Protein AF-A0A7Y3K508-F1 (afdb_monomer)

Structure (mmCIF, N/CA/C/O backbone):
data_AF-A0A7Y3K508-F1
#
_entry.id   AF-A0A7Y3K508-F1
#
loop_
_atom_site.group_PDB
_atom_site.id
_atom_site.type_symbol
_atom_site.label_atom_id
_atom_site.label_alt_id
_atom_site.label_comp_id
_atom_site.label_asym_id
_atom_site.label_entity_id
_atom_site.label_seq_id
_atom_site.pdbx_PDB_ins_code
_atom_site.Cartn_x
_atom_site.Cartn_y
_atom_site.Cartn_z
_atom_site.occupancy
_atom_site.B_iso_or_equiv
_atom_site.auth_seq_id
_atom_site.auth_comp_id
_atom_site.auth_asym_id
_atom_site.auth_atom_id
_atom_site.pdbx_PDB_model_num
ATOM 1 N N . MET A 1 1 ? -43.716 45.150 4.095 1.00 39.59 1 MET A N 1
ATOM 2 C CA . MET A 1 1 ? -42.582 44.410 4.690 1.00 39.59 1 MET A CA 1
ATOM 3 C C . MET A 1 1 ? -43.127 43.071 5.159 1.00 39.59 1 MET A C 1
ATOM 5 O O . MET A 1 1 ? -43.833 43.047 6.154 1.00 39.59 1 MET A O 1
ATOM 9 N N . ASN A 1 2 ? -42.916 42.003 4.383 1.00 36.44 2 ASN A N 1
ATOM 10 C CA . ASN A 1 2 ? -43.493 40.679 4.646 1.00 36.44 2 ASN A CA 1
ATOM 11 C C . ASN A 1 2 ? -42.416 39.733 5.183 1.00 36.44 2 ASN A C 1
ATOM 13 O O . ASN A 1 2 ? -41.533 39.302 4.445 1.00 36.44 2 ASN A O 1
ATOM 17 N N . SER A 1 3 ? -42.523 39.412 6.465 1.00 47.41 3 SER A N 1
ATOM 18 C CA . SER A 1 3 ? -41.789 38.369 7.174 1.00 47.41 3 SER A CA 1
ATOM 19 C C . SER A 1 3 ? -42.401 37.002 6.853 1.00 47.41 3 SER A C 1
ATOM 21 O O . SER A 1 3 ? -43.510 36.692 7.281 1.00 47.41 3 SER A O 1
ATOM 23 N N . ARG A 1 4 ? -41.688 36.166 6.088 1.00 38.59 4 ARG A N 1
ATOM 24 C CA . ARG A 1 4 ? -42.012 34.738 5.953 1.00 38.59 4 ARG A CA 1
ATOM 25 C C . ARG A 1 4 ? -41.117 33.931 6.888 1.00 38.59 4 ARG A C 1
ATOM 27 O O . ARG A 1 4 ? -39.899 33.937 6.737 1.00 38.59 4 ARG A O 1
ATOM 34 N N . SER A 1 5 ? -41.762 33.271 7.847 1.00 47.41 5 SER A N 1
ATOM 35 C CA . SER A 1 5 ? -41.177 32.283 8.752 1.00 47.41 5 SER A CA 1
ATOM 36 C C . SER A 1 5 ? -40.664 31.086 7.952 1.00 47.41 5 SER A C 1
ATOM 38 O O . SER A 1 5 ? -41.426 30.465 7.212 1.00 47.41 5 SER A O 1
ATOM 40 N N . ILE A 1 6 ? -39.374 30.779 8.088 1.00 43.53 6 ILE A N 1
ATOM 41 C CA . ILE A 1 6 ? -38.753 29.540 7.604 1.00 43.53 6 ILE A CA 1
ATOM 42 C C . ILE A 1 6 ? -38.797 28.559 8.774 1.00 43.53 6 ILE A C 1
ATOM 44 O O . ILE A 1 6 ? -37.822 28.353 9.489 1.00 43.53 6 ILE A O 1
ATOM 48 N N . SER A 1 7 ? -39.974 28.011 9.015 1.00 47.44 7 SER A N 1
ATOM 49 C CA . SER A 1 7 ? -40.207 26.942 9.977 1.00 47.44 7 SER A CA 1
ATOM 50 C C . SER A 1 7 ? -41.106 25.953 9.260 1.00 47.44 7 SER A C 1
ATOM 52 O O . SER A 1 7 ? -42.293 26.230 9.148 1.00 47.44 7 SER A O 1
ATOM 54 N N . ASP A 1 8 ? -40.485 24.948 8.632 1.00 44.41 8 ASP A N 1
ATOM 55 C CA . ASP A 1 8 ? -41.044 23.638 8.244 1.00 44.41 8 ASP A CA 1
ATOM 56 C C . ASP A 1 8 ? -40.307 23.081 7.015 1.00 44.41 8 ASP A C 1
ATOM 58 O O . ASP A 1 8 ? -40.845 22.957 5.916 1.00 44.41 8 ASP A O 1
ATOM 62 N N . ILE A 1 9 ? -39.034 22.718 7.202 1.00 45.72 9 ILE A N 1
ATOM 63 C CA . ILE A 1 9 ? -38.386 21.718 6.346 1.00 45.72 9 ILE A CA 1
ATOM 64 C C . ILE A 1 9 ? -38.383 20.427 7.159 1.00 45.72 9 ILE A C 1
ATOM 66 O O . ILE A 1 9 ? -37.489 20.173 7.963 1.00 45.72 9 ILE A O 1
ATOM 70 N N . SER A 1 10 ? -39.448 19.648 6.985 1.00 42.09 1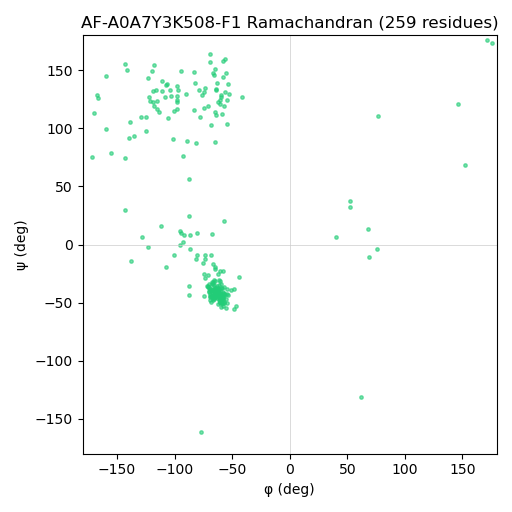0 SER A N 1
ATOM 71 C CA . SER A 1 10 ? -39.566 18.303 7.536 1.00 42.09 10 SER A CA 1
ATOM 72 C C . SER A 1 10 ? -38.500 17.419 6.882 1.00 42.09 10 SER A C 1
ATOM 74 O O . SER A 1 10 ? -38.513 17.214 5.665 1.00 42.09 10 SER A O 1
ATOM 76 N N . MET A 1 11 ? -37.527 16.954 7.667 1.00 35.75 11 MET A N 1
ATOM 77 C CA . MET A 1 11 ? -36.537 15.993 7.191 1.00 35.75 11 MET A CA 1
ATOM 78 C C . MET A 1 11 ? -37.185 14.610 7.045 1.00 35.75 11 MET A C 1
ATOM 80 O O . MET A 1 11 ? -37.900 14.179 7.951 1.00 35.75 11 MET A O 1
ATOM 84 N N . PRO A 1 12 ? -36.940 13.891 5.935 1.00 45.34 12 PRO A N 1
ATOM 85 C CA . PRO A 1 12 ? -37.460 12.544 5.761 1.00 45.34 12 PRO A CA 1
ATOM 86 C C . PRO A 1 12 ? -36.881 11.610 6.828 1.00 45.34 12 PRO A C 1
ATOM 88 O O . PRO A 1 12 ? -35.692 11.677 7.149 1.00 45.34 12 PRO A O 1
ATOM 91 N N . ALA A 1 13 ? -37.744 10.744 7.360 1.00 49.91 13 ALA A N 1
ATOM 92 C CA . ALA A 1 13 ? -37.402 9.751 8.366 1.00 49.91 13 ALA A CA 1
ATOM 93 C C . ALA A 1 13 ? -36.199 8.901 7.930 1.00 49.91 13 ALA A C 1
ATOM 95 O O . ALA A 1 13 ? -36.150 8.366 6.819 1.00 49.91 13 ALA A O 1
ATOM 96 N N . GLU A 1 14 ? -35.229 8.797 8.834 1.00 42.94 14 GLU A N 1
ATOM 97 C CA . GLU A 1 14 ? -34.021 8.000 8.681 1.00 42.94 14 GLU A CA 1
ATOM 98 C C . GLU A 1 14 ? -34.411 6.517 8.504 1.00 42.94 14 GLU A C 1
ATOM 100 O O . GLU A 1 14 ? -35.156 5.978 9.329 1.00 42.94 14 GLU A O 1
ATOM 105 N N . PRO A 1 15 ? -33.982 5.833 7.427 1.00 51.91 15 PRO A N 1
ATOM 106 C CA . PRO A 1 15 ? -34.335 4.435 7.223 1.00 51.91 15 PRO A CA 1
ATOM 107 C C . PRO A 1 15 ? -33.737 3.580 8.345 1.00 51.91 15 PRO A C 1
ATOM 109 O O . PRO A 1 15 ? -32.558 3.718 8.676 1.00 51.91 15 PRO A O 1
ATOM 112 N N . ALA A 1 16 ? -34.562 2.688 8.902 1.00 46.31 16 ALA A N 1
ATOM 113 C CA . ALA A 1 16 ? -34.221 1.794 10.004 1.00 46.31 16 ALA A CA 1
ATOM 114 C C . ALA A 1 16 ? -32.811 1.192 9.855 1.00 46.31 16 ALA A C 1
ATOM 116 O O . ALA A 1 16 ? -32.462 0.608 8.823 1.00 46.31 16 ALA A O 1
ATOM 117 N N . ALA A 1 17 ? -32.001 1.348 10.903 1.00 48.47 17 ALA A N 1
ATOM 118 C CA . ALA A 1 17 ? -30.617 0.907 10.964 1.00 48.47 17 ALA A CA 1
ATOM 119 C C . ALA A 1 17 ? -30.518 -0.626 10.885 1.00 48.47 17 ALA A C 1
ATOM 121 O O . ALA A 1 17 ? -30.481 -1.322 11.897 1.00 48.47 17 ALA A O 1
ATOM 122 N N . VAL A 1 18 ? -30.439 -1.174 9.671 1.00 54.50 18 VAL A N 1
ATOM 123 C CA . VAL A 1 18 ? -29.941 -2.538 9.458 1.00 54.50 18 VAL A CA 1
ATOM 124 C C . VAL A 1 18 ? -28.537 -2.589 10.058 1.00 54.50 18 VAL A C 1
ATOM 126 O O . VAL A 1 18 ? -27.666 -1.822 9.635 1.00 54.50 18 VAL A O 1
ATOM 129 N N . SER A 1 19 ? -28.313 -3.446 11.059 1.00 57.22 19 SER A N 1
ATOM 130 C CA . SER A 1 19 ? -27.015 -3.528 11.730 1.00 57.22 19 SER A CA 1
ATOM 131 C C . SER A 1 19 ? -25.935 -3.881 10.698 1.00 57.22 19 SER A C 1
ATOM 133 O O . SER A 1 19 ? -25.925 -4.945 10.081 1.00 57.22 19 SER A O 1
ATOM 135 N N . ARG A 1 20 ? -25.034 -2.929 10.430 1.00 65.88 20 ARG A N 1
ATOM 136 C CA . ARG A 1 20 ? -23.950 -3.079 9.438 1.00 65.88 20 ARG A CA 1
ATOM 137 C C . ARG A 1 20 ? -22.756 -3.861 9.996 1.00 65.88 20 ARG A C 1
ATOM 139 O O . ARG A 1 20 ? -21.865 -4.247 9.243 1.00 65.88 20 ARG A O 1
ATOM 146 N N . THR A 1 21 ? -22.762 -4.121 11.299 1.00 75.44 21 THR A N 1
ATOM 147 C CA . THR A 1 21 ? -21.754 -4.838 12.086 1.00 75.44 21 THR A CA 1
ATOM 148 C C . THR A 1 21 ? -21.416 -6.247 11.561 1.00 75.44 21 THR A C 1
ATOM 150 O O . THR A 1 21 ? -20.232 -6.504 11.333 1.00 75.44 21 THR A O 1
ATOM 153 N N . PRO A 1 22 ? -22.381 -7.152 11.271 1.00 82.75 22 PRO A N 1
ATOM 154 C CA . PRO A 1 22 ? -22.071 -8.487 10.740 1.00 82.75 22 PRO A CA 1
ATOM 155 C C . PRO A 1 22 ? -21.309 -8.448 9.408 1.00 82.75 22 PRO A C 1
ATOM 157 O O . PRO A 1 22 ? -20.428 -9.273 9.164 1.00 82.75 22 PRO A O 1
ATOM 160 N N . MET A 1 23 ? -21.585 -7.454 8.559 1.00 91.19 23 MET A N 1
ATOM 161 C CA . MET A 1 23 ? -20.915 -7.319 7.266 1.00 91.19 23 MET A CA 1
ATOM 162 C C . MET A 1 23 ? -19.449 -6.874 7.408 1.00 91.19 23 MET A C 1
ATOM 164 O O . MET A 1 23 ? -18.599 -7.343 6.649 1.00 91.19 23 MET A O 1
ATOM 168 N N . VAL A 1 24 ? -19.121 -6.011 8.381 1.00 93.00 24 VAL A N 1
ATOM 169 C CA . VAL A 1 24 ? -17.730 -5.573 8.614 1.00 93.00 24 VAL A CA 1
ATOM 170 C C . VAL A 1 24 ? -16.855 -6.738 9.074 1.00 93.00 24 VAL A C 1
ATOM 172 O O . VAL A 1 24 ? -15.755 -6.917 8.545 1.00 93.00 24 VAL A O 1
ATOM 175 N N . TYR A 1 25 ? -17.348 -7.564 10.001 1.00 94.00 25 TYR A N 1
ATOM 176 C CA . TYR A 1 25 ? -16.611 -8.741 10.470 1.00 94.00 25 TYR A CA 1
ATOM 177 C C . TYR A 1 25 ? -16.406 -9.769 9.358 1.00 94.00 25 TYR A C 1
ATOM 179 O O . TYR A 1 25 ? -15.282 -10.225 9.160 1.00 94.00 25 TYR A O 1
ATOM 187 N N . ALA A 1 26 ? -17.434 -10.037 8.548 1.00 95.62 26 ALA A N 1
ATOM 188 C CA . ALA A 1 26 ? -17.309 -10.941 7.407 1.00 95.62 26 ALA A CA 1
ATOM 189 C C . ALA A 1 26 ? -16.220 -10.491 6.410 1.00 95.62 26 ALA A C 1
ATOM 191 O O . ALA A 1 26 ? -15.441 -11.318 5.927 1.00 95.62 26 ALA A O 1
ATOM 192 N N . LEU A 1 27 ? -16.130 -9.184 6.124 1.00 97.00 27 LEU A N 1
ATOM 193 C CA . LEU A 1 27 ? -15.077 -8.617 5.273 1.00 97.00 27 LEU A CA 1
ATOM 194 C C . LEU A 1 27 ? -13.691 -8.718 5.917 1.00 97.00 27 LEU A C 1
ATOM 196 O O . LEU A 1 27 ? -12.729 -9.057 5.227 1.00 97.00 27 LEU A O 1
ATOM 200 N N . CYS A 1 28 ? -13.586 -8.445 7.220 1.00 96.38 28 CYS A N 1
ATOM 201 C CA . CYS A 1 28 ? -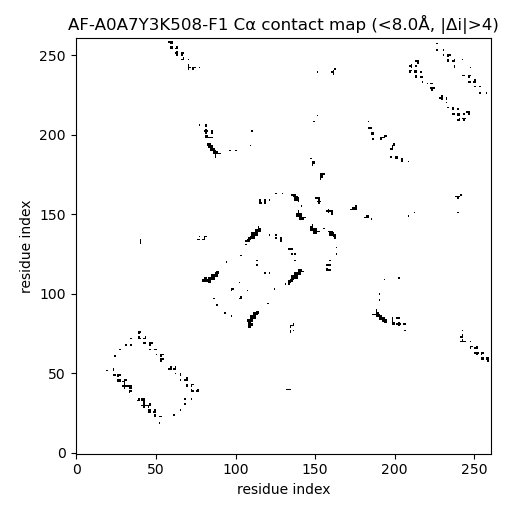12.335 -8.561 7.966 1.00 96.38 28 CYS A CA 1
ATOM 202 C C . CYS A 1 28 ? -11.803 -10.002 7.929 1.00 96.38 28 CYS A C 1
ATOM 204 O O . CYS A 1 28 ? -10.660 -10.229 7.529 1.00 96.38 28 CYS A O 1
ATOM 206 N N . ASP A 1 29 ? -12.655 -10.982 8.230 1.00 96.62 29 ASP A N 1
ATOM 207 C CA . ASP A 1 29 ? -12.289 -12.399 8.235 1.00 96.62 29 ASP A CA 1
ATOM 208 C C . ASP A 1 29 ? -11.937 -12.902 6.830 1.00 96.62 29 ASP A C 1
ATOM 210 O O . ASP A 1 29 ? -10.971 -13.644 6.640 1.00 96.62 29 ASP A O 1
ATOM 214 N N . ALA A 1 30 ? -12.696 -12.485 5.810 1.00 97.25 30 ALA A N 1
ATOM 215 C CA . ALA A 1 30 ? -12.376 -12.799 4.421 1.00 97.25 30 ALA A CA 1
ATOM 216 C C . ALA A 1 30 ? -11.024 -12.198 4.005 1.00 97.25 30 ALA A C 1
ATOM 218 O O . ALA A 1 30 ? -10.243 -12.865 3.323 1.00 97.25 30 ALA A O 1
ATOM 219 N N . GLY A 1 31 ? -10.734 -10.969 4.443 1.00 96.56 31 GLY A N 1
ATOM 220 C CA . GLY A 1 31 ? -9.460 -10.294 4.229 1.00 96.56 31 GLY A CA 1
ATOM 221 C C . GLY A 1 31 ? -8.290 -11.047 4.857 1.00 96.56 31 GLY A C 1
ATOM 222 O O . GLY A 1 31 ? -7.312 -11.332 4.170 1.00 96.56 31 GLY A O 1
ATOM 223 N N . GLN A 1 32 ? -8.419 -11.461 6.117 1.00 97.38 32 GLN A N 1
ATOM 224 C CA . GLN A 1 32 ? -7.396 -12.246 6.815 1.00 97.38 32 GLN A CA 1
ATOM 225 C C . GLN A 1 32 ? -7.179 -13.626 6.177 1.00 97.38 32 GLN A C 1
ATOM 227 O O . GLN A 1 32 ? -6.040 -14.038 5.971 1.00 97.38 32 GLN A O 1
ATOM 232 N N . ARG A 1 33 ? -8.249 -14.322 5.763 1.00 97.94 33 ARG A N 1
ATOM 233 C CA . ARG A 1 33 ? -8.121 -15.584 5.009 1.00 97.94 33 ARG A CA 1
ATOM 234 C C . ARG A 1 33 ? -7.424 -15.392 3.664 1.00 97.94 33 ARG A C 1
ATOM 236 O O . ARG A 1 33 ? -6.684 -16.271 3.230 1.00 97.94 33 ARG A O 1
ATOM 243 N N . ALA A 1 34 ? -7.674 -14.280 2.975 1.00 93.44 34 ALA A N 1
ATOM 244 C CA . ALA A 1 34 ? -6.979 -13.959 1.733 1.00 93.44 34 ALA A CA 1
ATOM 245 C C . ALA A 1 34 ? -5.491 -13.665 1.985 1.00 93.44 34 ALA A C 1
ATOM 247 O O . ALA A 1 34 ? -4.655 -14.167 1.236 1.00 93.44 34 ALA A O 1
ATOM 248 N N . LEU A 1 35 ? -5.170 -12.929 3.056 1.00 95.94 35 LEU A N 1
ATOM 249 C CA . LEU A 1 35 ? -3.799 -12.646 3.488 1.00 95.94 35 LEU A CA 1
ATOM 250 C C . LEU A 1 35 ? -3.033 -13.944 3.781 1.00 95.94 35 LEU A C 1
ATOM 252 O O . LEU A 1 35 ? -1.981 -14.172 3.193 1.00 95.94 35 LEU A O 1
ATOM 256 N N . ALA A 1 36 ? -3.611 -14.842 4.583 1.00 96.75 36 ALA A N 1
ATOM 257 C CA . ALA A 1 36 ? -3.015 -16.139 4.915 1.00 96.75 36 ALA A CA 1
ATOM 258 C C . ALA A 1 36 ? -2.772 -17.045 3.690 1.00 96.75 36 ALA A C 1
ATOM 260 O O . ALA A 1 36 ? -1.929 -17.932 3.728 1.00 96.75 36 ALA A O 1
ATOM 261 N N . ARG A 1 37 ? -3.503 -16.825 2.589 1.00 96.19 37 ARG A N 1
ATOM 262 C CA . ARG A 1 37 ? -3.357 -17.562 1.320 1.00 96.19 37 ARG A CA 1
ATOM 263 C C . ARG A 1 37 ? -2.433 -16.867 0.312 1.00 96.19 37 ARG A C 1
ATOM 265 O O . ARG A 1 37 ? -2.466 -17.222 -0.864 1.00 96.19 37 ARG A O 1
ATOM 272 N N . GLY A 1 38 ? -1.709 -15.822 0.716 1.00 90.06 38 GLY A N 1
ATOM 273 C CA . GLY A 1 38 ? -0.857 -15.032 -0.180 1.00 90.06 38 GLY A CA 1
ATOM 274 C C . GLY A 1 38 ? -1.625 -14.215 -1.228 1.00 90.06 38 GLY A C 1
ATOM 275 O O . GLY A 1 38 ? -1.049 -13.704 -2.185 1.00 90.06 38 GLY A O 1
ATOM 276 N N . ARG A 1 39 ? -2.951 -14.062 -1.087 1.00 84.62 39 ARG A N 1
ATOM 277 C CA . ARG A 1 39 ? -3.796 -13.303 -2.028 1.00 84.62 39 ARG A CA 1
ATOM 278 C C . ARG A 1 39 ? -3.835 -11.827 -1.639 1.00 84.62 39 ARG A C 1
ATOM 280 O O . ARG A 1 39 ? -4.908 -11.264 -1.417 1.00 84.62 39 ARG A O 1
ATOM 287 N N . TYR A 1 40 ? -2.667 -11.196 -1.553 1.00 86.00 40 TYR A N 1
ATOM 288 C CA . TYR A 1 40 ? -2.498 -9.895 -0.900 1.00 86.00 40 TYR A CA 1
ATOM 289 C C . TYR A 1 40 ? -3.340 -8.769 -1.523 1.00 86.00 40 TYR A C 1
ATOM 291 O O . TYR A 1 40 ? -4.006 -8.026 -0.807 1.00 86.00 40 TYR A O 1
ATOM 299 N N . VAL A 1 41 ? -3.428 -8.674 -2.857 1.00 81.19 41 VAL A N 1
ATOM 300 C CA . VAL A 1 41 ? -4.261 -7.640 -3.513 1.00 81.19 41 VAL A CA 1
ATOM 301 C C . VAL A 1 41 ? -5.749 -7.809 -3.175 1.00 81.19 41 VAL A C 1
ATOM 303 O O . VAL A 1 41 ? -6.459 -6.823 -2.954 1.00 81.19 41 VAL A O 1
ATOM 306 N N . ALA A 1 42 ? -6.233 -9.052 -3.098 1.00 81.69 42 ALA A N 1
ATOM 307 C CA . ALA A 1 42 ? -7.607 -9.337 -2.693 1.00 81.69 42 ALA A CA 1
ATOM 308 C C . ALA A 1 42 ? -7.822 -9.029 -1.203 1.00 81.69 42 ALA A C 1
ATOM 310 O O . ALA A 1 42 ? -8.804 -8.370 -0.858 1.00 81.69 42 ALA A O 1
ATOM 311 N N . ALA A 1 43 ? -6.878 -9.431 -0.345 1.00 87.88 43 ALA A N 1
ATOM 312 C CA . ALA A 1 43 ? -6.888 -9.122 1.082 1.00 87.88 43 ALA A CA 1
ATOM 313 C C . ALA A 1 43 ? -6.985 -7.611 1.325 1.00 87.88 43 ALA A C 1
ATOM 315 O O . ALA A 1 43 ? -7.866 -7.163 2.055 1.00 87.88 43 ALA A O 1
ATOM 316 N N . LYS A 1 44 ? -6.175 -6.811 0.618 1.00 87.94 44 LYS A N 1
ATOM 317 C CA . LYS A 1 44 ? -6.169 -5.346 0.731 1.00 87.94 44 LYS A CA 1
ATOM 318 C C . LYS A 1 44 ? -7.540 -4.765 0.413 1.00 87.94 44 LYS A C 1
ATOM 320 O O . LYS A 1 44 ? -8.054 -3.957 1.175 1.00 87.94 44 LYS A O 1
ATOM 325 N N . ARG A 1 45 ? -8.158 -5.193 -0.694 1.00 85.56 45 ARG A N 1
ATOM 326 C CA . ARG A 1 45 ? -9.485 -4.704 -1.112 1.00 85.56 45 ARG A CA 1
ATOM 327 C C . ARG A 1 45 ? -10.549 -4.974 -0.045 1.00 85.56 45 ARG A C 1
ATOM 329 O O . ARG A 1 45 ? -11.338 -4.075 0.246 1.00 85.56 45 ARG A O 1
ATOM 336 N N . LEU A 1 46 ? -10.552 -6.181 0.522 1.00 91.00 46 LEU A N 1
ATOM 337 C CA . LEU A 1 46 ? -11.492 -6.598 1.566 1.00 91.00 46 LEU A CA 1
ATOM 338 C C . LEU A 1 46 ? -11.269 -5.815 2.867 1.00 91.00 46 LEU A C 1
ATOM 340 O O . LEU A 1 46 ? -12.215 -5.247 3.409 1.00 91.00 46 LEU A O 1
ATOM 344 N N . LEU A 1 47 ? -10.017 -5.707 3.319 1.00 94.44 47 LEU A N 1
ATOM 345 C CA . LEU A 1 47 ? -9.646 -4.992 4.544 1.00 94.44 47 LEU A CA 1
ATOM 346 C C . LEU A 1 47 ? -9.890 -3.481 4.435 1.00 94.44 47 LEU A C 1
ATOM 348 O O . LEU A 1 47 ? -10.401 -2.878 5.370 1.00 94.44 47 LEU A O 1
ATOM 352 N N . GLU A 1 48 ? -9.615 -2.856 3.287 1.00 92.38 48 GLU A N 1
ATOM 353 C CA . GLU A 1 48 ? -9.947 -1.443 3.053 1.00 92.38 48 GLU A CA 1
ATOM 354 C C . GLU A 1 48 ? -11.458 -1.198 3.004 1.00 92.38 48 GLU A C 1
ATOM 356 O O . GLU A 1 48 ? -11.925 -0.123 3.374 1.00 92.38 48 GLU A O 1
ATOM 361 N N . GLN A 1 49 ? -12.242 -2.166 2.523 1.00 92.44 49 GLN A N 1
ATOM 362 C CA . GLN A 1 49 ? -13.698 -2.064 2.564 1.00 92.44 49 GLN A CA 1
ATOM 363 C C . GLN A 1 49 ? -14.220 -2.171 3.998 1.00 92.44 49 GLN A C 1
ATOM 365 O O . GLN A 1 49 ? -15.035 -1.337 4.391 1.00 92.44 49 GLN A O 1
ATOM 370 N N . ALA A 1 50 ? -13.711 -3.130 4.776 1.00 96.38 50 ALA A N 1
ATOM 371 C CA . ALA A 1 50 ? -14.013 -3.247 6.200 1.00 96.38 50 ALA A CA 1
ATOM 372 C C . ALA A 1 50 ? -13.629 -1.963 6.955 1.00 96.38 50 ALA A C 1
ATOM 374 O O . ALA A 1 50 ? -14.431 -1.436 7.721 1.00 96.38 50 ALA A O 1
ATOM 375 N N . GLU A 1 51 ? -12.447 -1.406 6.673 1.00 96.56 51 GLU A N 1
ATOM 376 C CA . GLU A 1 51 ? -11.956 -0.173 7.293 1.00 96.56 51 GLU A CA 1
ATOM 377 C C . GLU A 1 51 ? -12.872 1.017 7.012 1.00 96.56 51 GLU A C 1
ATOM 379 O O . GLU A 1 51 ? -13.236 1.734 7.942 1.00 96.56 51 GLU A O 1
ATOM 384 N N . ARG A 1 52 ? -13.310 1.198 5.757 1.00 95.12 52 ARG A N 1
ATOM 385 C CA . ARG A 1 52 ? -14.247 2.273 5.402 1.00 95.12 52 ARG A CA 1
ATOM 386 C C . ARG A 1 52 ? -15.555 2.148 6.176 1.00 95.12 52 ARG A C 1
ATOM 388 O O . ARG A 1 52 ? -16.068 3.148 6.668 1.00 95.12 52 ARG A O 1
ATOM 395 N N . MET A 1 53 ? -16.086 0.932 6.295 1.00 95.81 53 MET A N 1
ATOM 396 C CA . MET A 1 53 ? -17.336 0.690 7.014 1.00 95.81 53 MET A CA 1
ATOM 397 C C . MET A 1 53 ? -17.196 0.931 8.520 1.00 95.81 53 MET A C 1
ATOM 399 O O . MET A 1 53 ? -18.061 1.591 9.095 1.00 95.81 53 MET A O 1
ATOM 403 N N . ALA A 1 54 ? -16.116 0.441 9.137 1.00 96.06 54 ALA A N 1
ATOM 404 C CA . ALA A 1 54 ? -15.815 0.666 10.551 1.00 96.06 54 ALA A CA 1
ATOM 405 C C . ALA A 1 54 ? -15.577 2.156 10.843 1.00 96.06 54 ALA A C 1
ATOM 407 O O . ALA A 1 54 ? -16.086 2.693 11.823 1.00 96.06 54 ALA A O 1
ATOM 408 N N . TRP A 1 55 ? -14.883 2.859 9.943 1.00 96.31 55 TRP A N 1
ATOM 409 C CA . TRP A 1 55 ? -14.661 4.299 10.044 1.00 96.31 55 TRP A CA 1
ATOM 410 C C . TRP A 1 55 ? -15.965 5.097 10.035 1.00 96.31 55 TRP A C 1
ATOM 412 O O . TRP A 1 55 ? -16.153 5.967 10.883 1.00 96.31 55 TRP A O 1
ATOM 422 N N . CYS A 1 56 ? -16.875 4.798 9.103 1.00 95.69 56 CYS A N 1
ATOM 423 C CA . CYS A 1 56 ? -18.182 5.456 9.039 1.00 95.69 56 CYS A CA 1
ATOM 424 C C . CYS A 1 56 ? -19.012 5.241 10.312 1.00 95.69 56 CYS A C 1
ATOM 426 O O . CYS A 1 56 ? -19.781 6.119 10.680 1.00 95.69 56 CYS A O 1
ATOM 428 N N . GLN A 1 57 ? -18.839 4.100 10.98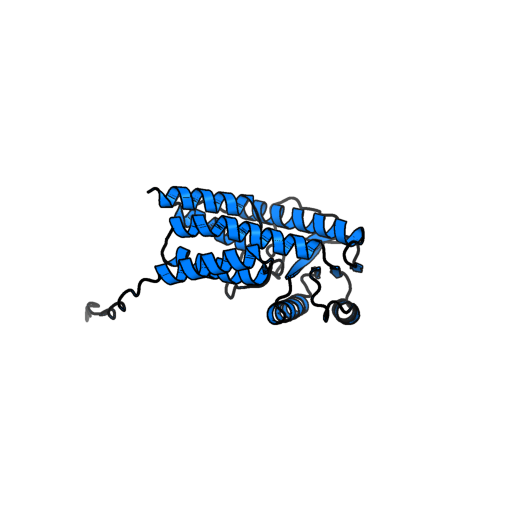1 1.00 95.62 57 GLN A N 1
ATOM 429 C CA . GLN A 1 57 ? -19.522 3.762 12.233 1.00 95.62 57 GLN A CA 1
ATOM 430 C C . GLN A 1 57 ? -18.791 4.275 13.478 1.00 95.62 57 GLN A C 1
ATOM 432 O O . GLN A 1 57 ? -19.289 4.091 14.581 1.00 95.62 57 GLN A O 1
ATOM 437 N N . ARG A 1 58 ? -17.607 4.889 13.317 1.00 96.06 58 ARG A N 1
ATOM 438 C CA . ARG A 1 58 ? -16.710 5.234 14.431 1.00 96.06 58 ARG A CA 1
ATOM 439 C C . ARG A 1 58 ? -16.418 4.030 15.345 1.00 96.06 58 ARG A C 1
ATOM 441 O O . ARG A 1 58 ? -16.174 4.191 16.535 1.00 96.06 58 ARG A O 1
ATOM 448 N N . ASP A 1 59 ? -16.383 2.825 14.777 1.00 96.75 59 ASP A N 1
ATOM 449 C CA . ASP A 1 59 ? -16.108 1.585 15.505 1.00 96.75 59 ASP A CA 1
ATOM 450 C C . ASP A 1 59 ? -14.594 1.411 15.695 1.00 96.75 59 ASP A C 1
ATOM 452 O O . ASP A 1 59 ? -13.888 0.808 14.878 1.00 96.75 59 ASP A O 1
ATOM 456 N N . ALA A 1 60 ? -14.082 1.997 16.775 1.00 97.44 60 ALA A N 1
ATOM 457 C CA . ALA A 1 60 ? -12.663 1.978 17.103 1.00 97.44 60 ALA A CA 1
ATOM 458 C C . ALA A 1 60 ? -12.131 0.559 17.373 1.00 97.44 60 ALA A C 1
ATOM 460 O O . ALA A 1 60 ? -11.013 0.239 16.963 1.00 97.44 60 ALA A O 1
ATOM 461 N N . ALA A 1 61 ? -12.936 -0.313 17.989 1.00 96.81 61 ALA A N 1
ATOM 462 C CA . ALA A 1 61 ? -12.544 -1.690 18.281 1.00 96.81 61 ALA A CA 1
ATOM 463 C C . ALA A 1 61 ? -12.299 -2.479 16.988 1.00 96.81 61 ALA A C 1
ATOM 465 O O . ALA A 1 61 ? -11.278 -3.156 16.835 1.00 96.81 61 ALA A O 1
ATOM 466 N N . THR A 1 62 ? -13.198 -2.347 16.013 1.00 96.69 62 THR A N 1
ATOM 467 C CA . THR A 1 62 ? -13.036 -3.005 14.715 1.00 96.69 62 THR A CA 1
ATOM 468 C C . THR A 1 62 ? -11.905 -2.382 13.896 1.00 96.69 62 THR A C 1
ATOM 470 O O . THR A 1 62 ? -11.139 -3.116 13.271 1.00 96.69 62 THR A O 1
ATOM 473 N N . LEU A 1 63 ? -11.711 -1.058 13.947 1.00 97.50 63 LEU A N 1
ATOM 474 C CA . LEU A 1 63 ? -10.552 -0.408 13.318 1.00 97.50 63 LEU A CA 1
ATOM 475 C C . LEU A 1 63 ? -9.221 -0.946 13.868 1.00 97.50 63 LEU A C 1
ATOM 477 O O . LEU A 1 63 ? -8.330 -1.273 13.083 1.00 97.50 63 LEU A O 1
ATOM 481 N N . ALA A 1 64 ? -9.103 -1.113 15.190 1.00 97.12 64 ALA A N 1
ATOM 482 C CA . ALA A 1 64 ? -7.911 -1.684 15.819 1.00 97.12 64 ALA A CA 1
ATOM 483 C C . ALA A 1 64 ? -7.612 -3.106 15.311 1.00 97.12 64 ALA A C 1
ATOM 485 O O . ALA A 1 64 ? -6.457 -3.450 15.066 1.00 97.12 64 ALA A O 1
ATOM 486 N N . ARG A 1 65 ? -8.648 -3.920 15.072 1.00 96.56 65 ARG A N 1
ATOM 487 C CA . ARG A 1 65 ? -8.500 -5.276 14.511 1.00 96.56 65 ARG A CA 1
ATOM 488 C C . ARG A 1 65 ? -8.087 -5.286 13.035 1.00 96.56 65 ARG A C 1
ATOM 490 O O . ARG A 1 65 ? -7.500 -6.265 12.588 1.00 96.56 65 ARG A O 1
ATOM 497 N N . ILE A 1 66 ? -8.396 -4.234 12.274 1.00 97.38 66 ILE A N 1
ATOM 498 C CA . ILE A 1 66 ? -8.135 -4.166 10.827 1.00 97.38 66 ILE A CA 1
ATOM 499 C C . ILE A 1 66 ? -6.733 -3.636 10.511 1.00 97.38 66 ILE A C 1
ATOM 501 O O . ILE A 1 66 ? -6.125 -4.088 9.538 1.00 97.38 66 ILE A O 1
ATOM 505 N N . TYR A 1 67 ? -6.210 -2.682 11.290 1.00 96.44 67 TYR A N 1
ATOM 506 C CA . TYR A 1 67 ? -4.991 -1.967 10.897 1.00 96.44 67 TYR A CA 1
ATOM 507 C C . TYR A 1 67 ? -3.748 -2.852 10.795 1.00 96.44 67 TYR A C 1
ATOM 509 O O . TYR A 1 67 ? -2.989 -2.676 9.845 1.00 96.44 67 TYR A O 1
ATOM 517 N N . LEU A 1 68 ? -3.557 -3.823 11.693 1.00 96.19 68 LEU A N 1
ATOM 518 C CA . LEU A 1 68 ? -2.392 -4.710 11.626 1.00 96.19 68 LEU A CA 1
ATOM 519 C C . LEU A 1 68 ? -2.441 -5.659 10.405 1.00 96.19 68 LEU A C 1
ATOM 521 O O . LEU A 1 68 ? -1.484 -5.659 9.630 1.00 96.19 68 LEU A O 1
ATOM 525 N N . PRO A 1 69 ? -3.544 -6.392 10.128 1.00 96.75 69 PRO A N 1
ATOM 526 C CA . PRO A 1 69 ? -3.673 -7.152 8.881 1.00 96.75 69 PRO A CA 1
ATOM 527 C C . PRO A 1 69 ? -3.523 -6.294 7.620 1.00 96.75 69 PRO A C 1
ATOM 529 O O . PRO A 1 69 ? -2.976 -6.751 6.614 1.00 96.75 69 PRO A O 1
ATOM 532 N N . LEU A 1 70 ? -4.017 -5.053 7.651 1.00 93.00 70 LEU A N 1
ATOM 533 C CA . LEU A 1 70 ? -3.903 -4.138 6.521 1.00 93.00 70 LEU A CA 1
ATOM 534 C C . LEU A 1 70 ? -2.453 -3.686 6.297 1.00 93.00 70 LEU A C 1
ATOM 536 O O . LEU A 1 70 ? -2.017 -3.686 5.148 1.00 93.00 70 LEU A O 1
ATOM 540 N N . LEU A 1 71 ? -1.713 -3.367 7.368 1.00 92.62 71 LEU A N 1
ATOM 541 C CA . LEU A 1 71 ? -0.278 -3.070 7.316 1.00 92.62 71 LEU A CA 1
ATOM 542 C C . LEU A 1 71 ? 0.486 -4.217 6.665 1.00 92.62 71 LEU A C 1
ATOM 544 O O . LEU A 1 71 ? 1.165 -4.009 5.662 1.00 92.62 71 LEU A O 1
ATOM 548 N N . 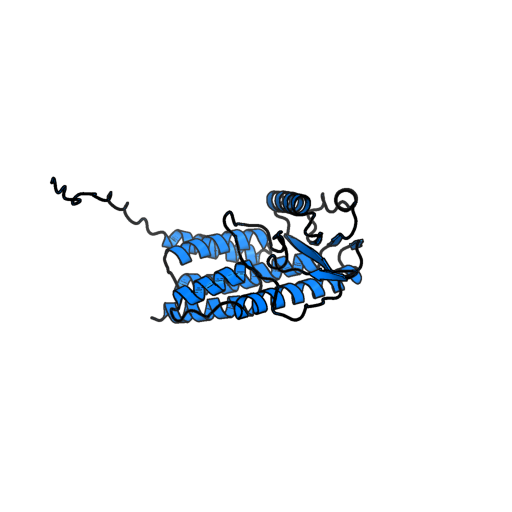GLU A 1 72 ? 0.315 -5.430 7.190 1.00 94.75 72 GLU A N 1
ATOM 549 C CA . GLU A 1 72 ? 1.033 -6.598 6.687 1.00 94.75 72 GLU A CA 1
ATOM 550 C C . GLU A 1 72 ? 0.689 -6.874 5.222 1.00 94.75 72 GLU A C 1
ATOM 552 O O . GLU A 1 72 ? 1.567 -7.125 4.402 1.00 94.75 72 GLU A O 1
ATOM 557 N N . THR A 1 73 ? -0.583 -6.733 4.845 1.00 88.25 73 THR A N 1
ATOM 558 C CA . THR A 1 73 ? -0.990 -6.878 3.445 1.00 88.25 73 THR A CA 1
ATOM 559 C C . THR A 1 73 ? -0.289 -5.864 2.537 1.00 88.25 73 THR A C 1
ATOM 561 O O . THR A 1 73 ? 0.181 -6.226 1.457 1.00 88.25 73 THR A O 1
ATOM 564 N N . CYS A 1 74 ? -0.221 -4.594 2.943 1.00 87.06 74 CYS A N 1
ATOM 565 C CA . CYS A 1 74 ? 0.465 -3.557 2.177 1.00 87.06 74 CYS A CA 1
ATOM 566 C C . CYS A 1 74 ? 1.977 -3.818 2.093 1.00 87.06 74 CYS A C 1
ATOM 568 O O . CYS A 1 74 ? 2.549 -3.661 1.014 1.00 87.06 74 CYS A O 1
ATOM 570 N N . ARG A 1 75 ? 2.602 -4.275 3.188 1.00 87.75 75 ARG A N 1
ATOM 571 C CA . ARG A 1 75 ? 4.023 -4.652 3.235 1.00 87.75 75 ARG A CA 1
ATOM 572 C C . ARG A 1 75 ? 4.331 -5.773 2.246 1.00 87.75 75 ARG A C 1
ATOM 574 O O . ARG A 1 75 ? 5.250 -5.638 1.449 1.00 87.75 75 ARG A O 1
ATOM 581 N N . GLN A 1 76 ? 3.509 -6.820 2.229 1.00 86.50 76 GLN A N 1
ATOM 582 C CA . GLN A 1 76 ? 3.660 -7.958 1.320 1.00 86.50 76 GLN A CA 1
ATOM 583 C C . GLN A 1 76 ? 3.475 -7.567 -0.151 1.00 86.50 76 GLN A C 1
ATOM 585 O O . GLN A 1 76 ? 4.261 -7.972 -1.002 1.00 86.50 76 GLN A O 1
ATOM 590 N N . ILE A 1 77 ? 2.475 -6.733 -0.473 1.00 81.62 77 ILE A N 1
ATOM 591 C CA . ILE A 1 77 ? 2.293 -6.221 -1.846 1.00 81.62 77 ILE A CA 1
ATOM 592 C C . ILE A 1 77 ? 3.538 -5.468 -2.308 1.00 81.62 77 ILE A C 1
ATOM 594 O O . ILE A 1 77 ? 4.007 -5.688 -3.424 1.00 81.62 77 ILE A O 1
ATOM 598 N N . ARG A 1 78 ? 4.061 -4.589 -1.450 1.00 83.50 78 ARG A N 1
ATOM 599 C CA . ARG A 1 78 ? 5.236 -3.785 -1.761 1.00 83.50 78 ARG A CA 1
ATOM 600 C C . ARG A 1 78 ? 6.486 -4.641 -1.906 1.00 83.50 78 ARG A C 1
ATOM 602 O O . ARG A 1 78 ? 7.221 -4.451 -2.868 1.00 83.50 78 ARG A O 1
ATOM 609 N N . GLN A 1 79 ? 6.708 -5.572 -0.985 1.00 84.50 79 GLN A N 1
ATOM 610 C CA . GLN A 1 79 ? 7.836 -6.493 -1.034 1.00 84.50 79 GLN A CA 1
ATOM 611 C C . GLN A 1 79 ? 7.825 -7.285 -2.346 1.00 84.50 79 GLN A C 1
ATOM 613 O O . GLN A 1 79 ? 8.797 -7.227 -3.089 1.00 84.50 79 GLN A O 1
ATOM 618 N N . LEU A 1 80 ? 6.690 -7.891 -2.711 1.00 81.81 80 LEU A N 1
ATOM 619 C CA . LEU A 1 80 ? 6.546 -8.600 -3.986 1.00 81.81 80 LEU A CA 1
ATOM 620 C C . LEU A 1 80 ? 6.785 -7.704 -5.205 1.00 81.81 80 LEU A C 1
ATOM 622 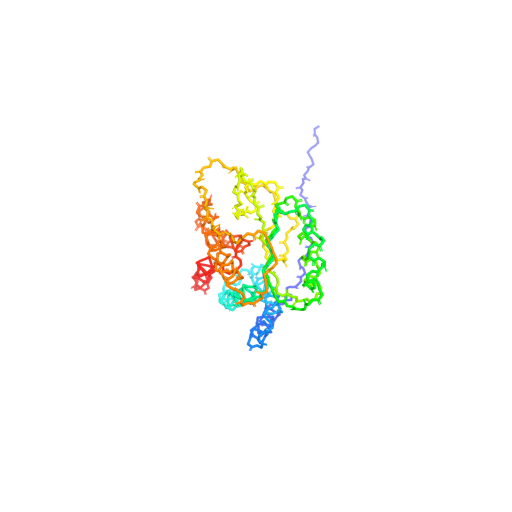O O . LEU A 1 80 ? 7.337 -8.156 -6.206 1.00 81.81 80 LEU A O 1
ATOM 626 N N . ALA A 1 81 ? 6.345 -6.445 -5.154 1.00 79.38 81 ALA A N 1
ATOM 627 C CA . ALA A 1 81 ? 6.620 -5.494 -6.224 1.00 79.38 81 ALA A CA 1
ATOM 628 C C . ALA A 1 81 ? 8.122 -5.196 -6.338 1.00 79.38 81 ALA A C 1
ATOM 630 O O . ALA A 1 81 ? 8.641 -5.165 -7.450 1.00 79.38 81 ALA A O 1
ATOM 631 N N . CYS A 1 82 ? 8.818 -5.024 -5.212 1.00 80.75 82 CYS A N 1
ATOM 632 C CA . CYS A 1 82 ? 10.254 -4.731 -5.167 1.00 80.75 82 CYS A CA 1
ATOM 633 C C . CYS A 1 82 ? 11.132 -5.944 -5.512 1.00 80.75 82 CYS A C 1
ATOM 635 O O . CYS A 1 82 ? 12.210 -5.769 -6.066 1.00 80.75 82 CYS A O 1
ATOM 637 N N . GLU A 1 83 ? 10.663 -7.163 -5.239 1.00 84.75 83 GLU A N 1
ATOM 638 C CA . GLU A 1 83 ? 11.296 -8.418 -5.677 1.00 84.75 83 GLU A CA 1
ATOM 639 C C . GLU A 1 83 ? 11.055 -8.710 -7.171 1.00 84.75 83 GLU A C 1
ATOM 641 O O . GLU A 1 83 ? 11.726 -9.551 -7.773 1.00 84.75 83 GLU A O 1
ATOM 646 N N . GLY A 1 84 ? 10.081 -8.023 -7.771 1.00 85.12 84 GLY A N 1
ATOM 647 C CA . GLY A 1 84 ? 9.694 -8.161 -9.166 1.00 85.12 84 GLY A CA 1
ATOM 648 C C . GLY A 1 84 ? 10.635 -7.467 -10.152 1.00 85.12 84 GLY A C 1
ATOM 649 O O . GLY A 1 84 ? 11.788 -7.149 -9.866 1.00 85.12 84 GLY A O 1
ATOM 650 N N . PHE A 1 85 ? 10.140 -7.233 -11.369 1.00 85.25 85 P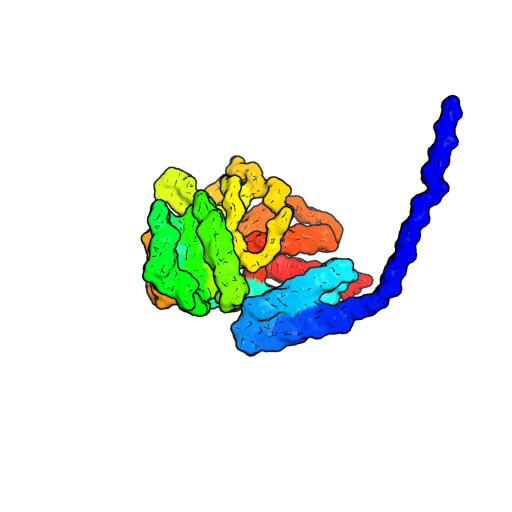HE A N 1
ATOM 651 C CA . PHE A 1 85 ? 10.895 -6.434 -12.337 1.00 85.25 85 PHE A CA 1
ATOM 652 C C . PHE A 1 85 ? 10.949 -4.969 -11.890 1.00 85.25 85 PHE A C 1
ATOM 654 O O . PHE A 1 85 ? 10.049 -4.484 -11.207 1.00 85.25 85 PHE A O 1
ATOM 661 N N . VAL A 1 86 ? 11.941 -4.226 -12.366 1.00 83.56 86 VAL A N 1
ATOM 662 C CA . VAL A 1 86 ? 11.982 -2.771 -12.204 1.00 83.56 86 VAL A CA 1
ATOM 663 C C . VAL A 1 86 ? 12.049 -2.121 -13.577 1.00 83.56 86 VAL A C 1
ATOM 665 O O . VAL A 1 86 ? 12.906 -2.441 -14.393 1.00 83.56 86 VAL A O 1
ATOM 668 N N . PHE A 1 87 ? 11.139 -1.194 -13.846 1.00 83.94 87 PHE A N 1
ATOM 669 C CA . PHE A 1 87 ? 11.153 -0.371 -15.044 1.00 83.94 87 PHE A CA 1
ATOM 670 C C . PHE A 1 87 ? 11.374 1.085 -14.655 1.00 83.94 87 PHE A C 1
ATOM 672 O O . PHE A 1 87 ? 10.536 1.675 -13.980 1.00 83.94 87 PHE A O 1
ATOM 679 N N . VAL A 1 88 ? 12.483 1.668 -15.099 1.00 79.50 88 VAL A N 1
ATOM 680 C CA . VAL A 1 88 ? 12.837 3.066 -14.856 1.00 79.50 88 VAL A CA 1
ATOM 681 C C . VAL A 1 88 ? 12.814 3.817 -16.173 1.00 79.50 88 VAL A C 1
ATOM 683 O O . VAL A 1 88 ? 13.618 3.572 -17.069 1.00 79.50 88 VAL A O 1
ATOM 686 N N . SER A 1 89 ? 11.885 4.752 -16.305 1.00 79.38 89 SER A N 1
ATOM 687 C CA . SER A 1 89 ? 11.768 5.580 -17.493 1.00 79.38 89 SER A CA 1
ATOM 688 C C . SER A 1 89 ? 12.441 6.930 -17.282 1.00 79.38 89 SER A C 1
ATOM 690 O O . SER A 1 89 ? 12.032 7.713 -16.432 1.00 79.38 89 SER A O 1
ATOM 692 N N . GLY A 1 90 ? 13.394 7.247 -18.152 1.00 65.94 90 GLY A N 1
ATOM 693 C CA . GLY A 1 90 ? 13.940 8.595 -18.335 1.00 65.94 90 GLY A CA 1
ATOM 694 C C . GLY A 1 90 ? 13.925 9.055 -19.797 1.00 65.94 90 GLY A C 1
ATOM 695 O O . GLY A 1 90 ? 14.489 10.096 -20.108 1.00 65.94 90 GLY A O 1
ATOM 696 N N . GLN A 1 91 ? 13.320 8.280 -20.707 1.00 63.72 91 GLN A N 1
ATOM 697 C CA . GLN A 1 91 ? 13.456 8.459 -22.158 1.00 63.72 91 GLN A CA 1
ATOM 698 C C . GLN A 1 91 ? 12.116 8.733 -22.850 1.00 63.72 91 GLN A C 1
ATOM 700 O O . GLN A 1 91 ? 11.080 8.204 -22.454 1.00 63.72 91 GLN A O 1
ATOM 705 N N . ALA A 1 92 ? 12.136 9.490 -23.951 1.00 66.25 92 ALA A N 1
ATOM 706 C CA . ALA A 1 92 ? 10.945 9.804 -24.751 1.00 66.25 92 ALA A CA 1
ATOM 707 C C . ALA A 1 92 ? 10.203 8.558 -25.294 1.00 66.25 92 ALA A C 1
ATOM 709 O O . ALA A 1 92 ? 9.007 8.613 -25.567 1.00 66.25 92 ALA A O 1
ATOM 710 N N . ASN A 1 93 ? 10.888 7.416 -25.410 1.00 73.00 93 ASN A N 1
ATOM 711 C CA . ASN A 1 93 ? 10.372 6.149 -25.941 1.00 73.00 93 ASN A CA 1
ATOM 712 C C . ASN A 1 93 ? 9.850 5.172 -24.862 1.00 73.00 93 ASN A C 1
ATOM 714 O O . ASN A 1 93 ? 9.578 4.013 -25.175 1.00 73.00 93 ASN A O 1
ATOM 718 N N . ALA A 1 94 ? 9.676 5.600 -23.609 1.00 74.00 94 ALA A N 1
ATOM 719 C CA . ALA A 1 94 ? 9.297 4.730 -22.489 1.00 74.00 94 ALA A CA 1
ATOM 720 C C . ALA A 1 94 ? 8.074 3.837 -22.748 1.00 74.00 94 ALA A C 1
ATOM 722 O O . ALA A 1 94 ? 8.056 2.666 -22.377 1.00 74.00 94 ALA A O 1
ATOM 723 N N . ALA A 1 95 ? 7.058 4.366 -23.435 1.00 75.69 95 ALA A N 1
ATOM 724 C CA . ALA A 1 95 ? 5.866 3.602 -23.796 1.00 75.69 95 ALA A CA 1
ATOM 725 C C . ALA A 1 95 ? 6.163 2.464 -24.788 1.00 75.69 95 ALA A C 1
ATOM 727 O O . ALA A 1 95 ? 5.448 1.463 -24.797 1.00 75.69 95 ALA A O 1
ATOM 728 N N . ALA A 1 96 ? 7.166 2.623 -25.656 1.00 78.88 96 ALA A N 1
ATOM 729 C CA . ALA A 1 96 ? 7.619 1.572 -26.562 1.00 78.88 96 ALA A CA 1
ATOM 730 C C . ALA A 1 96 ? 8.419 0.510 -25.799 1.00 78.88 96 ALA A C 1
ATOM 732 O O . ALA A 1 96 ? 8.125 -0.671 -25.950 1.00 78.88 96 ALA A O 1
ATOM 733 N N . ILE A 1 97 ? 9.332 0.923 -24.910 1.00 77.38 97 ILE A N 1
ATOM 734 C CA . ILE A 1 97 ? 10.105 -0.000 -24.061 1.00 77.38 97 ILE A CA 1
ATOM 735 C C . ILE A 1 97 ? 9.170 -0.832 -23.173 1.00 77.38 97 ILE A C 1
ATOM 737 O O . ILE A 1 97 ? 9.302 -2.050 -23.120 1.00 77.38 97 ILE A O 1
ATOM 741 N N . TRP A 1 98 ? 8.172 -0.205 -22.541 1.00 79.62 98 TRP A N 1
ATOM 742 C CA . TRP A 1 98 ? 7.165 -0.902 -21.734 1.00 79.62 98 TRP A CA 1
ATOM 743 C C . TRP A 1 98 ? 6.388 -1.965 -22.526 1.00 79.62 98 TRP A C 1
ATOM 745 O O . TRP A 1 98 ? 6.108 -3.047 -22.018 1.00 79.62 98 TRP A O 1
ATOM 755 N N . ARG A 1 99 ? 6.022 -1.663 -23.777 1.00 79.81 99 ARG A N 1
ATOM 756 C CA . ARG A 1 99 ? 5.325 -2.621 -24.648 1.00 79.81 99 ARG A CA 1
ATOM 757 C C . ARG A 1 99 ? 6.246 -3.758 -25.090 1.00 79.81 99 ARG A C 1
ATOM 759 O O . ARG A 1 99 ? 5.811 -4.903 -25.122 1.00 79.81 99 ARG A O 1
ATOM 766 N N . ALA A 1 100 ? 7.498 -3.440 -25.409 1.00 77.62 100 ALA A N 1
ATOM 767 C CA . ALA A 1 100 ? 8.486 -4.399 -25.890 1.00 77.62 100 ALA A CA 1
ATOM 768 C C . ALA A 1 100 ? 9.039 -5.315 -24.786 1.00 77.62 100 ALA A C 1
ATOM 770 O O . ALA A 1 100 ? 9.447 -6.431 -25.081 1.00 77.62 100 ALA A O 1
ATOM 771 N N . SER A 1 101 ? 9.026 -4.889 -23.518 1.00 72.75 101 SER A N 1
ATOM 772 C CA . SER A 1 101 ? 9.599 -5.660 -22.405 1.00 72.75 101 SER A CA 1
ATOM 773 C C . SER A 1 101 ? 8.836 -6.943 -22.064 1.00 72.75 101 SER A C 1
ATOM 775 O O . SER A 1 101 ? 9.276 -7.706 -21.208 1.00 72.75 101 SER A O 1
ATOM 777 N N . GLY A 1 102 ? 7.651 -7.164 -22.644 1.00 69.19 102 GLY A N 1
ATOM 778 C CA . GLY A 1 102 ? 6.770 -8.278 -22.280 1.00 69.19 102 GLY A CA 1
ATOM 779 C C . GLY A 1 102 ? 6.145 -8.148 -20.881 1.00 69.19 102 GLY A C 1
ATOM 780 O O . GLY A 1 102 ? 5.173 -8.841 -20.580 1.00 69.19 102 GLY A O 1
ATOM 781 N N . ALA A 1 103 ? 6.602 -7.203 -20.050 1.00 66.94 103 ALA A N 1
ATOM 782 C CA . ALA A 1 103 ? 6.048 -6.918 -18.726 1.00 66.94 103 ALA A CA 1
ATOM 783 C C . ALA A 1 103 ? 4.609 -6.379 -18.788 1.00 66.94 103 ALA A C 1
ATOM 785 O O . ALA A 1 103 ? 3.851 -6.501 -17.823 1.00 66.94 103 ALA A O 1
ATOM 786 N N . ALA A 1 104 ? 4.195 -5.831 -19.934 1.00 61.44 104 ALA A N 1
ATOM 787 C CA . ALA A 1 104 ? 2.799 -5.502 -20.203 1.00 61.44 104 ALA A CA 1
ATOM 788 C C . ALA A 1 104 ? 1.882 -6.745 -20.172 1.00 61.44 104 ALA A C 1
ATOM 790 O O . ALA A 1 104 ? 0.730 -6.629 -19.758 1.00 61.44 104 ALA A O 1
ATOM 791 N N . ASN A 1 105 ? 2.411 -7.920 -20.534 1.00 61.28 105 ASN A N 1
ATOM 792 C CA . ASN A 1 105 ? 1.650 -9.158 -20.718 1.00 61.28 105 ASN A CA 1
ATOM 793 C C . ASN A 1 105 ? 1.884 -10.197 -19.611 1.00 61.28 105 ASN A C 1
ATOM 795 O O . ASN A 1 105 ? 1.068 -11.097 -19.440 1.00 61.28 105 ASN A O 1
ATOM 799 N N . ALA A 1 106 ? 2.973 -10.090 -18.849 1.00 58.94 106 ALA A N 1
ATOM 800 C CA . ALA A 1 106 ? 3.265 -11.020 -17.767 1.00 58.94 106 ALA A CA 1
ATOM 801 C C . ALA A 1 106 ? 2.504 -10.648 -16.478 1.00 58.94 106 ALA A C 1
ATOM 803 O O . ALA A 1 106 ? 2.466 -9.483 -16.083 1.00 58.94 106 ALA A O 1
ATOM 804 N N . HIS A 1 107 ? 1.963 -11.641 -15.759 1.00 67.50 107 HIS A N 1
ATOM 805 C CA . HIS A 1 107 ? 1.413 -11.471 -14.399 1.00 67.50 107 HIS A CA 1
ATOM 806 C C . HIS A 1 107 ? 2.486 -11.152 -13.339 1.00 67.50 107 HIS A C 1
ATOM 808 O O . HIS A 1 107 ? 2.197 -11.137 -12.143 1.00 67.50 107 HIS A O 1
ATOM 814 N N . THR A 1 108 ? 3.716 -10.879 -13.770 1.00 74.25 108 THR A N 1
ATOM 815 C CA . THR A 1 108 ? 4.857 -10.587 -12.915 1.00 74.25 108 THR A CA 1
ATOM 816 C C . THR A 1 108 ? 4.623 -9.293 -12.132 1.00 74.25 108 THR A C 1
ATOM 818 O O . THR A 1 108 ? 4.195 -8.285 -12.725 1.00 74.25 108 THR A O 1
ATOM 821 N N . PRO A 1 109 ? 4.883 -9.306 -10.814 1.00 79.81 109 PRO A N 1
ATOM 822 C CA . PRO A 1 109 ? 4.919 -8.096 -10.014 1.00 79.81 109 PRO A CA 1
ATOM 823 C C . PRO A 1 109 ? 6.130 -7.236 -10.391 1.00 79.81 109 PRO A C 1
ATOM 825 O O . PRO A 1 109 ? 7.057 -7.704 -11.056 1.00 79.81 109 PRO A O 1
ATOM 828 N N . GLY A 1 110 ? 6.120 -5.969 -9.991 1.00 80.94 110 GLY A N 1
ATOM 829 C CA . GLY A 1 110 ? 7.231 -5.079 -10.298 1.00 80.94 110 GLY A CA 1
ATOM 830 C C . GLY A 1 110 ? 7.030 -3.636 -9.869 1.00 80.94 110 GLY A C 1
ATOM 831 O O . GLY A 1 110 ? 5.937 -3.223 -9.471 1.00 80.94 110 GLY A O 1
ATOM 832 N N . VAL A 1 111 ? 8.097 -2.863 -10.021 1.00 81.69 111 VAL A N 1
ATOM 833 C CA . VAL A 1 111 ? 8.136 -1.419 -9.813 1.00 81.69 111 VAL A CA 1
ATOM 834 C C . VAL A 1 111 ? 8.241 -0.705 -11.156 1.00 81.69 111 VAL A C 1
ATOM 836 O O . VAL A 1 111 ? 9.009 -1.088 -12.035 1.00 81.69 111 VAL A O 1
ATOM 839 N N . VAL A 1 112 ? 7.479 0.369 -11.317 1.00 81.00 112 VAL A N 1
ATOM 840 C CA . VAL A 1 112 ? 7.471 1.231 -12.496 1.00 81.00 112 VAL A CA 1
ATOM 841 C C . VAL A 1 112 ? 7.729 2.667 -12.051 1.00 81.00 112 VAL A C 1
ATOM 843 O O . VAL A 1 112 ? 6.877 3.298 -11.436 1.00 81.00 112 VAL A O 1
ATOM 846 N N . LEU A 1 113 ? 8.902 3.198 -12.378 1.00 80.06 113 LEU A N 1
ATOM 847 C CA . LEU A 1 113 ? 9.305 4.578 -12.137 1.00 80.06 113 LEU A CA 1
ATOM 848 C C . LEU A 1 113 ? 9.143 5.375 -13.436 1.00 80.06 113 LEU A C 1
ATOM 850 O O . LEU A 1 113 ? 9.817 5.097 -14.427 1.00 80.06 113 LEU A O 1
ATOM 854 N N . LEU A 1 114 ? 8.243 6.358 -13.457 1.00 77.75 114 LEU A N 1
ATOM 855 C CA . LEU A 1 114 ? 7.941 7.158 -14.649 1.00 77.75 114 LEU A CA 1
ATOM 856 C C . LEU A 1 114 ? 8.154 8.649 -14.392 1.00 77.75 114 LEU A C 1
ATOM 858 O O . LEU A 1 114 ? 7.775 9.126 -13.331 1.00 77.75 114 LEU A O 1
ATOM 862 N N . PRO A 1 115 ? 8.644 9.442 -15.355 1.00 75.31 115 PRO A N 1
ATOM 863 C CA . PRO A 1 115 ? 8.642 10.891 -15.238 1.00 75.31 115 PRO A CA 1
ATOM 864 C C . PRO A 1 115 ? 7.217 11.395 -15.041 1.00 75.31 115 PRO A C 1
ATOM 866 O O . PRO A 1 115 ? 6.297 10.874 -15.680 1.00 75.31 115 PRO A O 1
ATOM 869 N N . ALA A 1 116 ? 7.040 12.451 -14.244 1.00 71.62 116 ALA A N 1
ATOM 870 C CA . ALA A 1 116 ? 5.735 13.068 -14.023 1.00 71.62 116 ALA A CA 1
ATOM 871 C C . ALA A 1 116 ? 5.010 13.273 -15.356 1.00 71.62 116 ALA A C 1
ATOM 873 O O . ALA A 1 116 ? 3.934 12.722 -15.549 1.00 71.62 116 ALA A O 1
ATOM 874 N N . ALA A 1 117 ? 5.650 13.917 -16.337 1.00 72.75 117 ALA A N 1
ATOM 875 C CA . ALA A 1 117 ? 5.090 14.175 -17.668 1.00 72.75 117 ALA A CA 1
ATOM 876 C C . ALA A 1 117 ? 4.344 12.979 -18.316 1.00 72.75 117 ALA A C 1
ATOM 878 O O . ALA A 1 117 ? 3.385 13.184 -19.061 1.00 72.75 117 ALA A O 1
ATOM 879 N N . MET A 1 118 ? 4.697 11.734 -17.977 1.00 76.81 118 MET A N 1
ATOM 880 C CA . MET A 1 118 ? 4.072 10.500 -18.461 1.00 76.81 118 MET A CA 1
ATOM 881 C C . MET A 1 118 ? 2.849 10.012 -17.657 1.00 76.81 118 MET A C 1
ATOM 883 O O . MET A 1 118 ? 2.510 8.829 -17.719 1.00 76.81 118 MET A O 1
ATOM 887 N N . HIS A 1 119 ? 2.130 10.885 -16.946 1.00 74.06 119 HIS A N 1
ATOM 888 C CA . HIS A 1 119 ? 0.946 10.495 -16.159 1.00 74.06 119 HIS A CA 1
ATOM 889 C C . HIS A 1 119 ? -0.084 9.627 -16.891 1.00 74.06 119 HIS A C 1
ATOM 891 O O . HIS A 1 119 ? -0.648 8.713 -16.291 1.00 74.06 119 HIS A O 1
ATOM 897 N N . LYS A 1 120 ? -0.339 9.882 -18.180 1.00 75.88 120 LYS A N 1
ATOM 898 C CA . LYS A 1 120 ? -1.281 9.075 -18.974 1.00 75.88 120 LYS A CA 1
ATOM 899 C C . LYS A 1 120 ? -0.815 7.623 -19.093 1.00 75.88 120 LYS A C 1
ATOM 901 O O . LYS A 1 120 ? -1.610 6.707 -18.914 1.00 75.88 120 LYS A O 1
ATOM 906 N N . LEU A 1 121 ? 0.480 7.402 -19.335 1.00 78.94 121 LEU A N 1
ATOM 907 C CA . LEU A 1 121 ? 1.058 6.057 -19.371 1.00 78.94 121 LEU A CA 1
ATOM 908 C C . LEU A 1 121 ? 0.936 5.385 -18.001 1.00 78.94 121 LEU A C 1
ATOM 910 O O . LEU A 1 121 ? 0.474 4.250 -17.919 1.00 78.94 121 LEU A O 1
ATOM 914 N N . ALA A 1 122 ? 1.271 6.110 -16.932 1.00 76.12 122 ALA A N 1
ATOM 915 C CA . ALA A 1 122 ? 1.132 5.614 -15.569 1.00 76.12 122 ALA A CA 1
ATOM 916 C C . ALA A 1 122 ? -0.314 5.184 -15.264 1.00 76.12 122 ALA A C 1
ATOM 918 O O . ALA A 1 122 ? -0.516 4.115 -14.697 1.00 76.12 122 ALA A O 1
ATOM 919 N N . GLN A 1 123 ? -1.321 5.962 -15.691 1.00 74.25 123 GLN A N 1
ATOM 920 C CA . GLN A 1 123 ? -2.748 5.630 -15.560 1.00 74.25 123 GLN A CA 1
ATOM 921 C C . GLN A 1 123 ? -3.165 4.394 -16.371 1.00 74.25 123 GLN A C 1
ATOM 923 O O . GLN A 1 123 ? -3.969 3.588 -15.891 1.00 74.25 123 GLN A O 1
ATOM 928 N N . ASN A 1 124 ? -2.613 4.216 -17.569 1.00 77.38 124 ASN A N 1
ATOM 929 C CA . ASN A 1 124 ? -2.898 3.053 -18.408 1.00 77.38 124 ASN A CA 1
ATOM 930 C C . ASN A 1 124 ? -2.311 1.770 -17.804 1.00 77.38 124 ASN A C 1
ATOM 932 O O . ASN A 1 124 ? -3.033 0.785 -17.652 1.00 77.38 124 ASN A O 1
ATOM 936 N N . ILE A 1 125 ? -1.040 1.804 -17.384 1.00 76.12 125 ILE A N 1
ATOM 937 C CA . ILE A 1 125 ? -0.372 0.685 -16.693 1.00 76.12 125 ILE A CA 1
ATOM 938 C C . ILE A 1 125 ? -1.144 0.325 -15.423 1.00 76.12 125 ILE A C 1
ATOM 940 O O . ILE A 1 125 ? -1.471 -0.837 -15.194 1.00 76.12 125 ILE A O 1
ATOM 944 N N . LYS A 1 126 ? -1.514 1.346 -14.645 1.00 73.88 126 LYS A N 1
ATOM 945 C CA . LYS A 1 126 ? -2.397 1.253 -13.481 1.00 73.88 126 LYS A CA 1
ATOM 946 C C . LYS A 1 126 ? -3.669 0.455 -13.796 1.00 73.88 126 LYS A C 1
ATOM 948 O O . LYS A 1 126 ? -3.992 -0.499 -13.093 1.00 73.88 126 LYS A O 1
ATOM 953 N N . SER A 1 127 ? -4.404 0.862 -14.827 1.00 70.81 127 SER A N 1
ATOM 954 C CA . SER A 1 127 ? -5.730 0.313 -15.120 1.00 70.81 127 SER A CA 1
ATOM 955 C C . SER A 1 127 ? -5.627 -1.139 -15.583 1.00 70.81 127 SER A C 1
ATOM 957 O O . SER A 1 127 ? -6.404 -1.983 -15.137 1.00 70.81 127 SER A O 1
ATOM 959 N N . ALA A 1 128 ? -4.609 -1.446 -16.392 1.00 72.25 128 ALA A N 1
ATOM 960 C CA . ALA A 1 128 ? -4.297 -2.805 -16.820 1.00 72.25 128 ALA A CA 1
ATOM 961 C C . ALA A 1 128 ? -3.896 -3.710 -15.642 1.00 72.25 128 ALA A C 1
ATOM 963 O O . ALA A 1 128 ? -4.393 -4.826 -15.510 1.00 72.25 128 ALA A O 1
ATOM 964 N N . ALA A 1 129 ? -3.053 -3.221 -14.728 1.00 72.06 129 ALA A N 1
ATOM 965 C CA . ALA A 1 129 ? -2.658 -3.979 -13.544 1.00 72.06 129 ALA A CA 1
ATOM 966 C C . ALA A 1 129 ? -3.860 -4.316 -12.650 1.00 72.06 129 ALA A C 1
ATOM 968 O O . ALA A 1 129 ? -3.957 -5.418 -12.114 1.00 72.06 129 ALA A O 1
ATOM 969 N N . GLN A 1 130 ? -4.809 -3.387 -12.516 1.00 69.56 130 GLN A N 1
ATOM 970 C CA . GLN A 1 130 ? -6.002 -3.590 -11.700 1.00 69.56 130 GLN A CA 1
ATOM 971 C C . GLN A 1 130 ? -6.969 -4.623 -12.262 1.00 69.56 130 GLN A C 1
ATOM 973 O O . GLN A 1 130 ? -7.486 -5.430 -11.479 1.00 69.56 130 GLN A O 1
ATOM 978 N N . SER A 1 131 ? -7.230 -4.581 -13.573 1.00 70.00 131 SER A N 1
ATOM 979 C CA . SER A 1 131 ? -8.102 -5.555 -14.237 1.00 70.00 131 SER A CA 1
ATOM 980 C C . SER A 1 131 ? -7.507 -6.961 -14.179 1.00 70.00 131 SER A C 1
ATOM 982 O O . SER A 1 131 ? -8.244 -7.930 -14.036 1.00 70.00 131 SER A O 1
ATOM 984 N N . GLN A 1 132 ? -6.177 -7.059 -14.180 1.00 70.75 132 GLN A N 1
ATOM 985 C CA . GLN A 1 132 ? -5.428 -8.314 -14.097 1.00 70.75 132 GLN A CA 1
ATOM 986 C C . GLN A 1 132 ? -5.048 -8.721 -12.660 1.00 70.75 132 GLN A C 1
ATOM 988 O O . GLN A 1 132 ? -4.365 -9.722 -12.472 1.00 70.75 132 GLN A O 1
ATOM 993 N N . ASN A 1 133 ? -5.458 -7.953 -11.642 1.00 69.31 133 ASN A N 1
ATOM 994 C CA . ASN A 1 133 ? -5.132 -8.182 -10.228 1.00 69.31 133 ASN A CA 1
ATOM 995 C C . ASN A 1 133 ? -3.619 -8.340 -9.935 1.00 69.31 133 ASN A C 1
ATOM 997 O O . ASN A 1 133 ? -3.227 -9.138 -9.085 1.00 69.31 133 ASN A O 1
ATOM 1001 N N . ARG A 1 134 ? -2.779 -7.574 -10.639 1.00 70.12 134 ARG A N 1
ATOM 1002 C CA . ARG A 1 134 ? -1.314 -7.585 -10.515 1.00 70.12 134 ARG A CA 1
ATOM 1003 C C . ARG A 1 134 ? -0.827 -6.719 -9.352 1.00 70.12 134 ARG A C 1
ATOM 1005 O O . ARG A 1 134 ? -1.409 -5.670 -9.071 1.00 70.12 134 ARG A O 1
ATOM 1012 N N . SER A 1 135 ? 0.288 -7.120 -8.744 1.00 71.25 135 SER A N 1
ATOM 1013 C CA . SER A 1 135 ? 1.019 -6.320 -7.752 1.00 71.25 135 SER A CA 1
ATOM 1014 C C . SER A 1 135 ? 2.057 -5.442 -8.454 1.00 71.25 135 SER A C 1
ATOM 1016 O O . SER A 1 135 ? 3.185 -5.874 -8.672 1.00 71.25 135 SER A O 1
ATOM 1018 N N . LEU A 1 136 ? 1.664 -4.230 -8.854 1.00 71.94 136 LEU A N 1
ATOM 1019 C CA . LEU A 1 136 ? 2.585 -3.229 -9.400 1.00 71.94 136 LEU A CA 1
ATOM 1020 C C . LEU A 1 136 ? 2.649 -2.001 -8.494 1.00 71.94 136 LEU A C 1
ATOM 1022 O O . LEU A 1 136 ? 1.605 -1.443 -8.144 1.00 71.94 136 LEU A O 1
ATOM 1026 N N . GLU A 1 137 ? 3.864 -1.549 -8.203 1.00 73.19 137 GLU A N 1
ATOM 1027 C CA . GLU A 1 137 ? 4.124 -0.242 -7.601 1.00 73.19 137 GLU A CA 1
ATOM 1028 C C . GLU A 1 137 ? 4.510 0.743 -8.702 1.00 73.19 137 GLU A C 1
ATOM 1030 O O . GLU A 1 137 ? 5.419 0.488 -9.486 1.00 73.19 137 GLU A O 1
ATOM 1035 N N . ILE A 1 138 ? 3.797 1.864 -8.798 1.00 71.25 138 ILE A N 1
ATOM 1036 C CA . ILE A 1 138 ? 4.065 2.899 -9.802 1.00 71.25 138 ILE A CA 1
ATOM 1037 C C . ILE A 1 138 ? 4.448 4.173 -9.061 1.00 71.25 138 ILE A C 1
ATOM 1039 O O . ILE A 1 138 ? 3.625 4.704 -8.310 1.00 71.25 138 ILE A O 1
ATOM 1043 N N . LEU A 1 139 ? 5.660 4.672 -9.297 1.00 70.50 139 LEU A N 1
ATOM 1044 C CA . LEU A 1 139 ? 6.137 5.935 -8.747 1.00 70.50 139 LEU A CA 1
ATOM 1045 C C . LEU A 1 139 ? 6.463 6.947 -9.838 1.00 70.50 139 LEU A C 1
ATOM 1047 O O . LEU A 1 139 ? 6.808 6.594 -10.969 1.00 70.50 139 LEU A O 1
ATOM 1051 N N . VAL A 1 140 ? 6.377 8.220 -9.460 1.00 66.19 140 VAL A N 1
ATOM 1052 C CA . VAL A 1 140 ? 6.700 9.341 -10.330 1.00 66.19 140 VAL A CA 1
ATOM 1053 C C . VAL A 1 140 ? 8.045 9.954 -9.972 1.00 66.19 140 VAL A C 1
ATOM 1055 O O . VAL A 1 140 ? 8.343 10.261 -8.817 1.00 66.19 140 VAL A O 1
ATOM 1058 N N . LEU A 1 141 ? 8.837 10.162 -11.015 1.00 67.19 141 LEU A N 1
ATOM 1059 C CA . LEU A 1 141 ? 10.109 10.851 -10.996 1.00 67.19 141 LEU A CA 1
ATOM 1060 C C . LEU A 1 141 ? 9.918 12.306 -11.435 1.00 67.19 141 LEU A C 1
ATOM 1062 O O . LEU A 1 141 ? 9.238 12.592 -12.426 1.00 67.19 141 LEU A O 1
ATOM 1066 N N . LEU A 1 142 ? 10.558 13.232 -10.731 1.00 63.56 142 LEU A N 1
ATOM 1067 C CA . LEU A 1 142 ? 10.748 14.610 -11.170 1.00 63.56 142 LEU A CA 1
ATOM 1068 C C . LEU A 1 142 ? 12.197 14.813 -11.585 1.00 63.56 142 LEU A C 1
ATOM 1070 O O . LEU A 1 142 ? 13.113 14.351 -10.915 1.00 63.56 142 LEU A O 1
ATOM 1074 N N . GLN A 1 143 ? 12.410 15.529 -12.681 1.00 59.72 143 GLN A N 1
ATOM 1075 C CA . GLN A 1 143 ? 13.748 15.920 -13.101 1.00 59.72 143 GLN A CA 1
ATOM 1076 C C . GLN A 1 143 ? 14.016 17.356 -12.646 1.00 59.72 143 GLN A C 1
ATOM 1078 O O . GLN A 1 143 ? 13.221 18.253 -12.929 1.00 59.72 143 GLN A O 1
ATOM 1083 N N . LYS A 1 144 ? 15.136 17.583 -11.953 1.00 57.41 144 LYS A N 1
ATOM 1084 C CA . LYS A 1 144 ? 15.636 18.925 -11.615 1.00 57.41 144 LYS A CA 1
ATOM 1085 C C . LYS A 1 144 ? 17.103 18.992 -12.028 1.00 57.41 144 LYS A C 1
ATOM 1087 O O . LYS A 1 144 ? 17.947 18.319 -11.438 1.00 57.41 144 LYS A O 1
ATOM 1092 N N . GLY A 1 145 ? 17.391 19.762 -13.078 1.00 64.69 145 GLY A N 1
ATOM 1093 C CA . GLY A 1 145 ? 18.695 19.728 -13.747 1.00 64.69 145 GLY A CA 1
ATOM 1094 C C . GLY A 1 145 ? 18.981 18.346 -14.351 1.00 64.69 145 GLY A C 1
ATOM 1095 O O . GLY A 1 145 ? 18.120 17.760 -15.007 1.00 64.69 145 GLY A O 1
ATOM 1096 N N . ASN A 1 146 ? 20.170 17.801 -14.082 1.00 58.59 146 ASN A N 1
ATOM 1097 C CA . ASN A 1 146 ? 20.594 16.474 -14.556 1.00 58.59 146 ASN A CA 1
ATOM 1098 C C . ASN A 1 146 ? 20.276 15.334 -13.571 1.00 58.59 146 ASN A C 1
ATOM 1100 O O . ASN A 1 146 ? 20.730 14.210 -13.769 1.00 58.59 146 ASN A O 1
ATOM 1104 N N . GLN A 1 147 ? 19.518 15.606 -12.506 1.00 54.22 147 GLN A N 1
ATOM 1105 C CA . GLN A 1 147 ? 19.185 14.623 -11.476 1.00 54.22 147 GLN A CA 1
ATOM 1106 C C . GLN A 1 147 ? 17.699 14.258 -11.511 1.00 54.22 147 GLN A C 1
ATOM 1108 O O . GLN A 1 147 ? 16.831 15.118 -11.702 1.00 54.22 147 GLN A O 1
ATOM 1113 N N . TRP A 1 148 ? 17.426 12.971 -11.296 1.00 58.81 148 TRP A N 1
ATOM 1114 C CA . TRP A 1 148 ? 16.085 12.430 -11.111 1.00 58.81 148 TRP A CA 1
ATOM 1115 C C . TRP A 1 148 ? 15.786 12.293 -9.623 1.00 58.81 148 TRP A C 1
ATOM 1117 O O . TRP A 1 148 ? 16.591 11.777 -8.853 1.00 58.81 148 TRP A O 1
ATOM 1127 N N . TRP A 1 149 ? 14.609 12.757 -9.240 1.00 55.06 149 TRP A N 1
ATOM 1128 C CA . TRP A 1 149 ? 14.133 12.832 -7.872 1.00 55.06 149 TRP A CA 1
ATOM 1129 C C . TRP A 1 149 ? 12.889 11.980 -7.754 1.00 55.06 149 TRP A C 1
ATOM 1131 O O . TRP A 1 149 ? 11.972 12.116 -8.569 1.00 55.06 149 TRP A O 1
ATOM 1141 N N . LEU A 1 150 ? 12.822 11.138 -6.724 1.00 54.38 150 LEU A N 1
ATOM 1142 C CA . LEU A 1 150 ? 11.542 10.559 -6.369 1.00 54.38 150 LEU A CA 1
ATOM 1143 C C . LEU A 1 150 ? 10.685 11.663 -5.760 1.00 54.38 150 LEU A C 1
ATOM 1145 O O . LEU A 1 150 ? 11.051 12.267 -4.752 1.00 54.38 150 LEU A O 1
ATOM 1149 N N . ALA A 1 151 ? 9.554 11.944 -6.385 1.00 46.62 151 ALA A N 1
ATOM 1150 C CA . ALA A 1 151 ? 8.663 12.964 -5.889 1.00 46.62 151 ALA 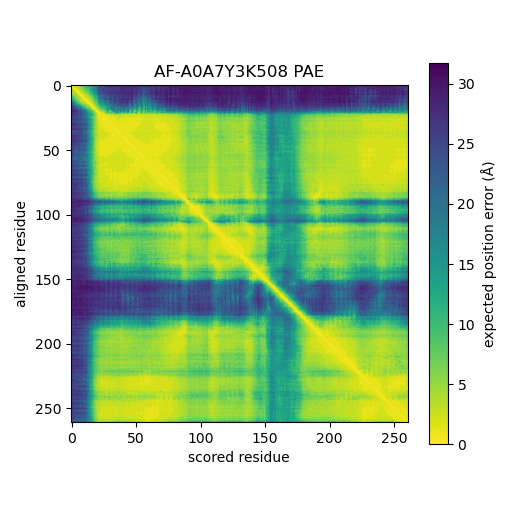A CA 1
ATOM 1151 C C . ALA A 1 151 ? 7.473 12.323 -5.196 1.00 46.62 151 ALA A C 1
ATOM 1153 O O . ALA A 1 151 ? 6.736 11.526 -5.780 1.00 46.62 151 ALA A O 1
ATOM 1154 N N . SER A 1 152 ? 7.225 12.770 -3.966 1.00 39.00 152 SER A N 1
ATOM 1155 C CA . SER A 1 152 ? 5.858 12.791 -3.460 1.00 39.00 152 SER A CA 1
ATOM 1156 C C . SER A 1 152 ? 4.995 13.593 -4.450 1.00 39.00 152 SER A C 1
ATOM 1158 O O . SER A 1 152 ? 5.524 14.527 -5.062 1.00 39.00 152 SER A O 1
ATOM 1160 N N . PRO A 1 153 ? 3.699 13.277 -4.636 1.00 40.03 153 PRO A N 1
ATOM 1161 C CA . PRO A 1 153 ? 2.736 13.937 -5.552 1.00 40.03 153 PRO A CA 1
ATOM 1162 C C . PRO A 1 153 ? 2.509 15.461 -5.361 1.00 40.03 153 PRO A C 1
ATOM 1164 O O . PRO A 1 153 ? 1.520 16.029 -5.815 1.00 40.03 153 PRO A O 1
ATOM 1167 N N . TYR A 1 154 ? 3.451 16.120 -4.712 1.00 37.41 154 TYR A N 1
ATOM 1168 C CA . TYR A 1 154 ? 3.394 17.302 -3.881 1.00 37.41 154 TYR A CA 1
ATOM 1169 C C . TYR A 1 154 ? 4.660 18.160 -4.114 1.00 37.41 154 TYR A C 1
ATOM 1171 O O . TYR A 1 154 ? 5.178 18.813 -3.215 1.00 37.41 154 TYR A O 1
ATOM 1179 N N . ALA A 1 155 ? 5.240 18.110 -5.315 1.00 32.41 155 ALA A N 1
ATOM 1180 C CA . ALA A 1 155 ? 6.372 18.970 -5.684 1.00 32.41 155 ALA A CA 1
ATOM 1181 C C . ALA A 1 155 ? 6.282 19.557 -7.102 1.00 32.41 155 ALA A C 1
ATOM 1183 O O . ALA A 1 155 ? 6.975 20.525 -7.388 1.00 32.41 155 ALA A O 1
ATOM 1184 N N . ALA A 1 156 ? 5.399 19.064 -7.977 1.00 26.30 156 ALA A N 1
ATOM 1185 C CA . ALA A 1 156 ? 5.048 19.749 -9.223 1.00 26.30 156 ALA A CA 1
ATOM 1186 C C . ALA A 1 156 ? 3.842 19.069 -9.879 1.00 26.30 156 ALA A C 1
ATOM 1188 O O . ALA A 1 156 ? 3.974 17.939 -10.328 1.00 26.30 156 ALA A O 1
ATOM 1189 N N . ARG A 1 157 ? 2.695 19.765 -9.935 1.00 27.34 157 ARG A N 1
ATOM 1190 C CA . ARG A 1 157 ? 1.552 19.643 -10.878 1.00 27.34 157 ARG A CA 1
ATOM 1191 C C . ARG A 1 157 ? 1.042 18.267 -11.351 1.00 27.34 157 ARG A C 1
ATOM 1193 O O . ARG A 1 157 ? 0.140 18.241 -12.179 1.00 27.34 157 ARG A O 1
ATOM 1200 N N . LEU A 1 158 ? 1.519 17.143 -10.836 1.00 28.56 158 LEU A N 1
ATOM 1201 C CA . LEU A 1 158 ? 1.211 15.828 -11.369 1.00 28.56 158 LEU A CA 1
ATOM 1202 C C . LEU A 1 158 ? 1.465 14.754 -10.303 1.00 28.56 158 LEU A C 1
ATOM 1204 O O . LEU A 1 158 ? 2.587 14.326 -10.042 1.00 28.56 158 LEU A O 1
ATOM 1208 N N . ALA A 1 159 ? 0.382 14.332 -9.666 1.00 28.19 159 ALA A N 1
ATOM 1209 C CA . ALA A 1 159 ? 0.380 13.232 -8.721 1.00 28.19 159 ALA A CA 1
ATOM 1210 C C . ALA A 1 159 ? 0.445 11.901 -9.468 1.00 28.19 159 ALA A C 1
ATOM 1212 O O . ALA A 1 159 ? -0.397 11.703 -10.337 1.00 28.19 159 ALA A O 1
ATOM 1213 N N . LEU A 1 160 ? 1.371 10.994 -9.124 1.00 29.84 160 LEU A N 1
ATOM 1214 C CA . LEU A 1 160 ? 1.280 9.546 -9.397 1.00 29.84 160 LEU A CA 1
ATOM 1215 C C . LEU A 1 160 ? 2.424 8.793 -8.690 1.00 29.84 160 LEU A C 1
ATOM 1217 O O . LEU A 1 160 ? 3.381 8.346 -9.298 1.00 29.84 160 LEU A O 1
ATOM 1221 N N . GLY A 1 161 ? 2.318 8.627 -7.379 1.00 27.67 161 GLY A N 1
ATOM 1222 C CA . GLY A 1 161 ? 3.169 7.692 -6.647 1.00 27.67 161 GLY A CA 1
ATOM 1223 C C . GLY A 1 161 ? 2.356 7.036 -5.557 1.00 27.67 161 GLY A C 1
ATOM 1224 O O . GLY A 1 161 ? 2.460 7.478 -4.428 1.00 27.67 161 GLY A O 1
ATOM 1225 N N . LEU A 1 162 ? 1.471 6.098 -5.924 1.00 31.52 162 LEU A N 1
ATOM 1226 C CA . LEU A 1 162 ? 0.613 5.333 -5.009 1.00 31.52 162 LEU A CA 1
ATOM 1227 C C . LEU A 1 162 ? 0.114 4.043 -5.671 1.00 31.52 162 LEU A C 1
ATOM 1229 O O . LEU A 1 162 ? -0.278 4.092 -6.849 1.00 31.52 162 LEU A O 1
ATOM 1233 N N . PRO A 1 163 ? -0.042 2.934 -4.919 1.00 34.97 163 PRO A N 1
ATOM 1234 C CA . PRO A 1 163 ? -0.823 1.808 -5.385 1.00 34.97 163 PRO A CA 1
ATOM 1235 C C . PRO A 1 163 ? -2.249 2.287 -5.626 1.00 34.97 163 PRO A C 1
ATOM 1237 O O . PRO A 1 163 ? -2.971 2.820 -4.781 1.00 34.97 163 PRO A O 1
ATOM 1240 N N . VAL A 1 164 ? -2.639 2.106 -6.868 1.00 32.72 164 VAL A 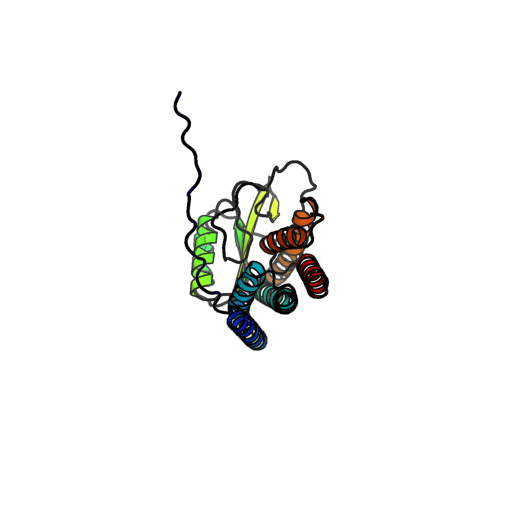N 1
ATOM 1241 C CA . VAL A 1 164 ? -3.912 2.489 -7.429 1.00 32.72 164 VAL A CA 1
ATOM 1242 C C . VAL A 1 164 ? -5.068 1.897 -6.627 1.00 32.72 164 VAL A C 1
ATOM 1244 O O . VAL A 1 164 ? -5.466 0.757 -6.873 1.00 32.72 164 VAL A O 1
ATOM 1247 N N . ARG A 1 165 ? -5.732 2.725 -5.816 1.00 30.06 165 ARG A N 1
ATOM 1248 C CA . ARG A 1 165 ? -7.196 2.872 -5.838 1.00 30.06 165 ARG A CA 1
ATOM 1249 C C . ARG A 1 165 ? -7.637 4.099 -5.021 1.00 30.06 165 ARG A C 1
ATOM 1251 O O . ARG A 1 165 ? -7.301 4.196 -3.853 1.00 30.06 165 ARG A O 1
ATOM 1258 N N . TRP A 1 166 ? -8.462 4.937 -5.663 1.00 30.86 166 TRP A N 1
ATOM 1259 C CA . TRP A 1 166 ? -9.218 6.099 -5.152 1.00 30.86 166 TRP A CA 1
ATOM 1260 C C . TRP A 1 166 ? -8.446 7.404 -4.903 1.00 30.86 166 TRP A C 1
ATOM 1262 O O . TRP A 1 166 ? -7.723 7.515 -3.930 1.00 30.86 166 TRP A O 1
ATOM 1272 N N . LEU A 1 167 ? -8.704 8.429 -5.730 1.00 32.91 167 LEU A N 1
ATOM 1273 C CA . LEU A 1 167 ? -9.350 9.662 -5.254 1.00 32.91 167 LEU A CA 1
ATOM 1274 C C . LEU A 1 167 ? -9.826 10.530 -6.430 1.00 32.91 167 LEU A C 1
ATOM 1276 O O . LEU A 1 167 ? -9.063 10.869 -7.330 1.00 32.91 167 LEU A O 1
ATOM 1280 N N . ARG A 1 168 ? -11.114 10.885 -6.395 1.00 28.52 168 ARG A N 1
ATOM 1281 C CA . ARG A 1 168 ? -11.765 11.861 -7.281 1.00 28.52 168 ARG A CA 1
ATOM 1282 C C . ARG A 1 168 ? -11.639 13.299 -6.744 1.00 28.52 168 ARG A C 1
ATOM 1284 O O . ARG A 1 168 ? -12.288 14.182 -7.282 1.00 28.52 168 ARG A O 1
ATOM 1291 N N . GLN A 1 169 ? -10.858 13.540 -5.685 1.00 33.12 169 GLN A N 1
ATOM 1292 C CA . GLN A 1 169 ? -10.794 14.834 -4.987 1.00 33.12 169 GLN A CA 1
ATOM 1293 C C . GLN A 1 169 ? -9.453 15.028 -4.254 1.00 33.12 169 GLN A C 1
ATOM 1295 O O . GLN A 1 169 ? -9.372 14.841 -3.048 1.00 33.12 169 GLN A O 1
ATOM 1300 N N . ALA A 1 170 ? -8.382 15.395 -4.955 1.00 30.69 170 ALA A N 1
ATOM 1301 C CA . ALA A 1 170 ? -7.159 15.850 -4.288 1.00 30.69 170 ALA A CA 1
ATOM 1302 C C . ALA A 1 170 ? -6.546 17.037 -5.039 1.00 30.69 170 ALA A C 1
ATOM 1304 O O . ALA A 1 170 ? -5.750 16.873 -5.959 1.00 30.69 170 ALA A O 1
ATOM 1305 N N . ALA A 1 171 ? -6.945 18.235 -4.626 1.00 27.27 171 ALA A N 1
ATOM 1306 C CA . ALA A 1 171 ? -6.245 19.502 -4.820 1.00 27.27 171 ALA A CA 1
ATOM 1307 C C . ALA A 1 171 ? -6.426 20.313 -3.520 1.00 27.27 171 ALA A C 1
ATOM 1309 O O . ALA A 1 171 ? -7.478 20.147 -2.898 1.00 27.27 171 ALA A O 1
ATOM 1310 N N . PRO A 1 172 ? -5.509 21.205 -3.097 1.00 35.75 172 PRO A N 1
ATOM 1311 C CA . PRO A 1 172 ? -4.107 21.413 -3.462 1.00 35.75 172 PRO A CA 1
ATOM 1312 C C . PRO A 1 172 ? -3.192 21.139 -2.246 1.00 35.75 172 PRO A C 1
ATOM 1314 O O . PRO A 1 172 ? -3.328 21.764 -1.201 1.00 35.75 172 PRO A O 1
ATOM 1317 N N . VAL A 1 173 ? -2.224 20.233 -2.349 1.00 34.97 173 VAL A N 1
ATOM 1318 C CA . VAL A 1 173 ? -1.227 20.046 -1.283 1.00 34.97 173 VAL A CA 1
ATOM 1319 C C . VAL A 1 173 ? 0.128 20.212 -1.943 1.00 34.97 173 VAL A C 1
ATOM 1321 O O . VAL A 1 173 ? 0.547 19.323 -2.660 1.00 34.97 173 VAL A O 1
ATOM 1324 N N . THR A 1 174 ? 0.689 21.422 -1.826 1.00 36.12 174 THR A N 1
ATOM 1325 C CA . THR A 1 174 ? 2.107 21.778 -1.586 1.00 36.12 174 THR A CA 1
ATOM 1326 C C . THR A 1 174 ? 2.535 23.063 -2.270 1.00 36.12 174 THR A C 1
ATOM 1328 O O . THR A 1 174 ? 2.577 23.148 -3.498 1.00 36.12 174 THR A O 1
ATOM 1331 N N . ALA A 1 175 ? 2.986 24.002 -1.444 1.00 33.66 175 ALA A N 1
ATOM 1332 C CA . ALA A 1 175 ? 4.005 24.961 -1.824 1.00 33.66 175 ALA A CA 1
ATOM 1333 C C . ALA A 1 175 ? 5.394 24.274 -1.744 1.00 33.66 175 ALA A C 1
ATOM 1335 O O . ALA A 1 175 ? 5.663 23.577 -0.762 1.00 33.66 175 ALA A O 1
ATOM 1336 N N . PRO A 1 176 ? 6.260 24.423 -2.761 1.00 39.03 176 PRO A N 1
ATOM 1337 C CA . PRO A 1 176 ? 7.555 23.741 -2.878 1.00 39.03 176 PRO A CA 1
ATOM 1338 C C . PRO A 1 176 ? 8.714 24.363 -2.068 1.00 39.03 176 PRO A C 1
ATOM 1340 O O . PRO A 1 176 ? 9.862 23.983 -2.278 1.00 39.03 176 PRO A O 1
ATOM 1343 N N . GLU A 1 177 ? 8.473 25.317 -1.168 1.00 41.03 177 GLU A N 1
ATOM 1344 C CA . GLU A 1 177 ? 9.513 26.314 -0.854 1.00 41.03 177 GLU A CA 1
ATOM 1345 C C . GLU A 1 177 ? 10.417 26.057 0.368 1.00 41.03 177 GLU A C 1
ATOM 1347 O O . GLU A 1 177 ? 11.312 26.861 0.595 1.00 41.03 177 GLU A O 1
ATOM 1352 N N . ALA A 1 178 ? 10.281 24.968 1.139 1.00 39.25 178 ALA A N 1
ATOM 1353 C CA . ALA A 1 178 ? 10.883 24.963 2.488 1.00 39.25 178 ALA A CA 1
ATOM 1354 C C . ALA A 1 178 ? 11.900 23.870 2.881 1.00 39.25 178 ALA A C 1
ATOM 1356 O O . ALA A 1 178 ? 12.396 23.959 4.001 1.00 39.25 178 ALA A O 1
ATOM 1357 N N . HIS A 1 179 ? 12.257 22.859 2.071 1.00 50.22 179 HIS A N 1
ATOM 1358 C CA . HIS A 1 179 ? 13.118 21.774 2.595 1.00 50.22 179 HIS A CA 1
ATOM 1359 C C . HIS A 1 179 ? 14.167 21.184 1.653 1.00 50.22 179 HIS A C 1
ATOM 1361 O O . HIS A 1 179 ? 14.033 21.192 0.429 1.00 50.22 179 HIS A O 1
ATOM 1367 N N . GLU A 1 180 ? 15.196 20.633 2.307 1.00 44.91 180 GLU A N 1
ATOM 1368 C CA . GLU A 1 180 ? 16.335 19.940 1.723 1.00 44.91 180 GLU A CA 1
ATOM 1369 C C . GLU A 1 180 ? 15.862 18.805 0.797 1.00 44.91 180 GLU A C 1
ATOM 1371 O O . GLU A 1 180 ? 15.073 17.943 1.210 1.00 44.91 180 GLU A O 1
ATOM 1376 N N . PRO A 1 181 ? 16.295 18.808 -0.472 1.00 49.16 181 PRO A N 1
ATOM 1377 C CA . PRO A 1 181 ? 15.932 17.777 -1.424 1.00 49.16 181 PRO A CA 1
ATOM 1378 C C . PRO A 1 181 ? 16.392 16.404 -0.922 1.00 49.16 181 PRO A C 1
ATOM 1380 O O . PRO A 1 181 ? 17.569 16.211 -0.630 1.00 49.16 181 PRO A O 1
ATOM 1383 N N . TRP A 1 182 ? 15.495 15.418 -0.859 1.00 48.66 182 TRP A N 1
ATOM 1384 C CA . TRP A 1 182 ? 15.931 14.052 -0.587 1.00 48.66 182 TRP A CA 1
ATOM 1385 C C . TRP A 1 182 ? 16.401 13.377 -1.871 1.00 48.66 182 TRP A C 1
ATOM 1387 O O . TRP A 1 182 ? 15.610 13.152 -2.786 1.00 48.66 182 TRP A O 1
ATOM 1397 N N . THR A 1 183 ? 17.687 13.045 -1.925 1.00 49.88 183 THR A N 1
ATOM 1398 C CA . THR A 1 183 ? 18.263 12.229 -2.988 1.00 49.88 183 THR A CA 1
ATOM 1399 C C . THR A 1 183 ? 18.187 10.756 -2.605 1.00 49.88 183 THR A C 1
ATOM 1401 O O . THR A 1 183 ? 18.599 10.345 -1.521 1.00 49.88 183 THR A O 1
ATOM 1404 N N . CYS A 1 184 ? 17.671 9.950 -3.524 1.00 55.75 184 CYS A N 1
ATOM 1405 C CA . CYS A 1 184 ? 17.812 8.505 -3.485 1.00 55.75 184 CYS A CA 1
ATOM 1406 C C . CYS A 1 184 ? 18.506 8.087 -4.775 1.00 55.75 184 CYS A C 1
ATOM 1408 O O . CYS A 1 184 ? 18.007 8.452 -5.845 1.00 55.75 184 CYS A O 1
ATOM 1410 N N . PRO A 1 185 ? 19.650 7.390 -4.715 1.00 56.1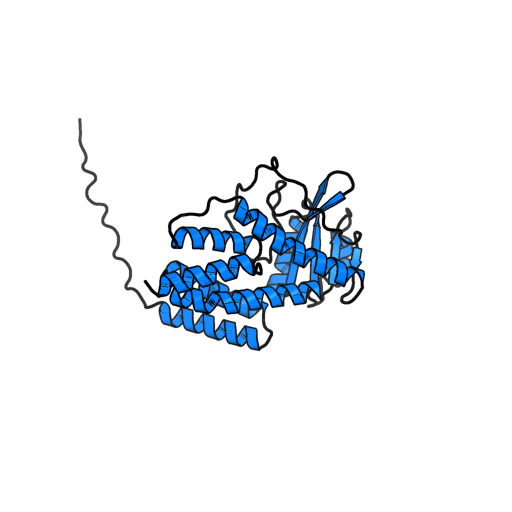6 185 PRO A N 1
ATOM 1411 C CA . PRO A 1 185 ? 20.277 6.888 -5.922 1.00 56.16 185 PRO A CA 1
ATOM 1412 C C . PRO A 1 185 ? 19.337 5.863 -6.561 1.00 56.16 185 PRO A C 1
ATOM 1414 O O . PRO A 1 185 ? 19.089 4.792 -6.014 1.00 56.16 185 PRO A O 1
ATOM 1417 N N . LEU A 1 186 ? 18.782 6.217 -7.717 1.00 63.38 186 LEU A N 1
ATOM 1418 C CA . LEU A 1 186 ? 18.036 5.290 -8.557 1.00 63.38 186 LEU A CA 1
ATOM 1419 C C . LEU A 1 186 ? 18.980 4.702 -9.600 1.00 63.38 186 LEU A C 1
ATOM 1421 O O . LEU A 1 186 ? 19.916 5.369 -10.049 1.00 63.38 186 LEU A O 1
ATOM 1425 N N . ALA A 1 187 ? 18.712 3.463 -10.012 1.00 68.00 187 ALA A N 1
ATOM 1426 C CA . ALA A 1 187 ? 19.376 2.904 -11.177 1.00 68.00 187 ALA A CA 1
ATOM 1427 C C . ALA A 1 187 ? 19.120 3.777 -12.418 1.00 68.00 187 ALA A C 1
ATOM 1429 O O . ALA A 1 187 ? 18.156 4.548 -12.488 1.00 68.00 187 ALA A O 1
ATOM 1430 N N . VAL A 1 188 ? 20.005 3.649 -13.408 1.00 73.06 188 VAL A N 1
ATOM 1431 C CA . VAL A 1 188 ? 19.847 4.339 -14.691 1.00 73.06 188 VAL A CA 1
ATOM 1432 C C . VAL A 1 188 ? 18.497 3.986 -15.346 1.00 73.06 188 VAL A C 1
ATOM 1434 O O . VAL A 1 188 ? 17.863 2.992 -15.007 1.00 73.06 188 VAL A O 1
ATOM 1437 N N . PRO A 1 189 ? 17.982 4.792 -16.282 1.00 80.19 189 PRO A N 1
ATOM 1438 C CA . PRO A 1 189 ? 16.792 4.401 -17.026 1.00 80.19 189 PRO A CA 1
ATOM 1439 C C . PRO A 1 189 ? 16.980 3.051 -17.733 1.00 80.19 189 PRO A C 1
ATOM 1441 O O . PRO A 1 189 ? 17.976 2.845 -18.426 1.00 80.19 189 PRO A O 1
ATOM 1444 N N . GLY A 1 190 ? 16.019 2.141 -17.584 1.00 78.19 190 GLY A N 1
ATOM 1445 C CA . GLY A 1 190 ? 16.110 0.793 -18.129 1.00 78.19 190 GLY A CA 1
ATOM 1446 C C . GLY A 1 190 ? 15.002 -0.142 -17.655 1.00 78.19 190 GLY A C 1
ATOM 1447 O O . GLY A 1 190 ? 14.157 0.211 -16.832 1.00 78.19 190 GLY A O 1
ATOM 1448 N N . PHE A 1 191 ? 15.007 -1.353 -18.205 1.00 85.62 191 PHE A N 1
ATOM 1449 C CA . PHE A 1 191 ? 14.212 -2.469 -17.709 1.00 85.62 191 PHE A CA 1
ATOM 1450 C C . PHE A 1 191 ? 15.145 -3.479 -17.048 1.00 85.62 191 PHE A C 1
ATOM 1452 O O . PHE A 1 191 ? 16.112 -3.931 -17.659 1.00 85.62 191 PHE A O 1
ATOM 1459 N N . TYR A 1 192 ? 14.832 -3.841 -15.813 1.00 85.19 192 TYR A N 1
ATOM 1460 C CA . TYR A 1 192 ? 15.612 -4.742 -14.987 1.00 85.19 192 TYR A CA 1
ATOM 1461 C C . TYR A 1 192 ? 14.774 -5.962 -14.648 1.00 85.19 192 TYR A C 1
ATOM 1463 O O . TYR A 1 192 ? 13.685 -5.849 -14.081 1.00 85.19 192 TYR A O 1
ATOM 1471 N N . ALA A 1 193 ? 15.286 -7.137 -15.006 1.00 88.94 193 ALA A N 1
ATOM 1472 C CA . ALA A 1 193 ? 14.659 -8.395 -14.640 1.00 88.94 193 ALA A CA 1
ATOM 1473 C C . ALA A 1 193 ? 14.682 -8.592 -13.116 1.00 88.94 193 ALA A C 1
ATOM 1475 O O . ALA A 1 193 ? 15.593 -8.111 -12.429 1.00 88.94 193 ALA A O 1
ATOM 1476 N N . ALA A 1 194 ? 13.687 -9.324 -12.613 1.00 88.81 194 ALA A N 1
ATOM 1477 C CA . ALA A 1 194 ? 13.606 -9.718 -11.211 1.00 88.81 194 ALA A CA 1
ATOM 1478 C C . ALA A 1 194 ? 14.902 -10.415 -10.763 1.00 88.81 194 ALA A C 1
ATOM 1480 O O . ALA A 1 194 ? 15.479 -11.205 -11.512 1.00 88.81 194 ALA A O 1
ATOM 1481 N N . GLY A 1 195 ? 15.378 -10.083 -9.563 1.00 88.50 195 GLY A N 1
ATOM 1482 C CA . GLY A 1 195 ? 16.613 -10.632 -8.991 1.00 88.50 195 GLY A CA 1
ATOM 1483 C C . GLY A 1 195 ? 17.923 -10.074 -9.562 1.00 88.50 195 GLY A C 1
ATOM 1484 O O . GLY A 1 195 ? 18.990 -10.409 -9.054 1.00 88.50 195 GLY A O 1
ATOM 1485 N N . SER A 1 196 ? 17.891 -9.207 -10.582 1.00 91.75 196 SER A N 1
ATOM 1486 C CA . SER A 1 196 ? 19.111 -8.521 -11.027 1.00 91.75 196 SER A CA 1
ATOM 1487 C C . SER A 1 196 ? 19.620 -7.544 -9.950 1.00 91.75 196 SER A C 1
ATOM 1489 O O . SER A 1 196 ? 18.798 -6.929 -9.266 1.00 91.75 196 SER A O 1
ATOM 1491 N N . PRO A 1 197 ? 20.944 -7.318 -9.814 1.00 88.31 197 PRO A N 1
ATOM 1492 C CA . PRO A 1 197 ? 21.480 -6.396 -8.806 1.00 88.31 197 PRO A CA 1
ATOM 1493 C C . PRO A 1 197 ? 20.872 -4.986 -8.875 1.00 88.31 197 PRO A C 1
ATOM 1495 O O . PRO A 1 197 ? 20.575 -4.380 -7.849 1.00 88.31 197 PRO A O 1
ATOM 1498 N N . LEU A 1 198 ? 20.618 -4.483 -10.090 1.00 80.12 198 LEU A N 1
ATOM 1499 C CA . LEU A 1 198 ? 19.984 -3.177 -10.299 1.00 80.12 198 LEU A CA 1
ATOM 1500 C C . LEU A 1 198 ? 18.503 -3.163 -9.897 1.00 80.12 198 LEU A C 1
ATOM 1502 O O . LEU A 1 198 ? 18.032 -2.144 -9.389 1.00 80.12 198 LEU A O 1
ATOM 1506 N N . ALA A 1 199 ? 17.775 -4.271 -10.087 1.00 84.69 199 ALA A N 1
ATOM 1507 C CA . ALA A 1 199 ? 16.400 -4.395 -9.610 1.00 84.69 199 ALA A CA 1
ATOM 1508 C C . ALA A 1 199 ? 16.345 -4.403 -8.076 1.00 84.69 199 ALA A C 1
ATOM 1510 O O . ALA A 1 199 ? 15.571 -3.637 -7.510 1.00 84.69 199 ALA A O 1
ATOM 1511 N N . VAL A 1 200 ? 17.211 -5.182 -7.416 1.00 84.81 200 VAL A N 1
ATOM 1512 C CA . VAL A 1 200 ? 17.286 -5.264 -5.944 1.00 84.81 200 VAL A CA 1
ATOM 1513 C C . VAL A 1 200 ? 17.604 -3.897 -5.337 1.00 84.81 200 VAL A C 1
ATOM 1515 O O . VAL A 1 200 ? 16.823 -3.386 -4.538 1.00 84.81 200 VAL A O 1
ATOM 1518 N N . MET A 1 201 ? 18.682 -3.254 -5.799 1.00 82.06 201 MET A N 1
ATOM 1519 C CA . MET A 1 201 ? 19.081 -1.920 -5.337 1.00 82.06 201 MET A CA 1
ATOM 1520 C C . MET A 1 201 ? 17.958 -0.887 -5.528 1.00 82.06 201 MET A C 1
ATOM 1522 O O . MET A 1 201 ? 17.695 -0.072 -4.646 1.00 82.06 201 MET A O 1
ATOM 1526 N N . THR A 1 202 ? 17.267 -0.913 -6.675 1.00 78.81 202 THR A N 1
ATOM 1527 C CA . THR A 1 202 ? 16.163 0.027 -6.929 1.00 78.81 202 THR A CA 1
ATOM 1528 C C . THR A 1 202 ? 14.935 -0.285 -6.073 1.00 78.81 202 THR A C 1
ATOM 1530 O O . THR A 1 202 ? 14.258 0.639 -5.625 1.00 78.81 202 THR A O 1
ATOM 1533 N N . GLY A 1 203 ? 14.643 -1.562 -5.823 1.00 82.38 203 GLY A N 1
ATOM 1534 C CA . GLY A 1 203 ? 13.587 -1.986 -4.908 1.00 82.38 203 GLY A CA 1
ATOM 1535 C C . GLY A 1 203 ? 13.819 -1.445 -3.498 1.00 82.38 203 GLY A C 1
ATOM 1536 O O . GLY A 1 203 ? 12.945 -0.777 -2.952 1.00 82.38 203 GLY A O 1
ATOM 1537 N N . GLU A 1 204 ? 15.019 -1.634 -2.946 1.00 83.06 204 GLU A N 1
ATOM 1538 C CA . GLU A 1 204 ? 15.411 -1.100 -1.632 1.00 83.06 204 GLU A CA 1
ATOM 1539 C C . GLU A 1 204 ? 15.308 0.429 -1.568 1.00 83.06 204 GLU A C 1
ATOM 1541 O O . GLU A 1 204 ? 14.715 0.982 -0.638 1.00 83.06 204 GLU A O 1
ATOM 1546 N N . ALA A 1 205 ? 15.813 1.119 -2.594 1.00 76.94 205 ALA A N 1
ATOM 1547 C CA . ALA A 1 205 ? 15.694 2.567 -2.733 1.00 76.94 205 ALA A CA 1
ATOM 1548 C C . ALA A 1 205 ? 14.226 3.035 -2.669 1.00 76.94 205 ALA A C 1
ATOM 1550 O O . ALA A 1 205 ? 13.900 4.014 -1.994 1.00 76.94 205 ALA A O 1
ATOM 1551 N N . VAL A 1 206 ? 13.322 2.311 -3.333 1.00 77.62 206 VAL A N 1
ATOM 1552 C CA . VAL A 1 206 ? 11.882 2.599 -3.349 1.00 77.62 206 VAL A CA 1
ATOM 1553 C C . VAL A 1 206 ? 11.222 2.340 -1.995 1.00 77.62 206 VAL A C 1
ATOM 1555 O O . VAL A 1 206 ? 10.379 3.140 -1.581 1.00 77.62 206 VAL A O 1
ATOM 1558 N N . LEU A 1 207 ? 11.608 1.276 -1.282 1.00 80.00 207 LEU A N 1
ATOM 1559 C CA . LEU A 1 207 ? 11.117 1.003 0.075 1.00 80.00 207 LEU A CA 1
ATOM 1560 C C . LEU A 1 207 ? 11.422 2.175 1.017 1.00 80.00 207 LEU A C 1
ATOM 1562 O O . LEU A 1 207 ? 10.506 2.729 1.628 1.00 80.00 207 LEU A O 1
ATOM 1566 N N . LEU A 1 208 ? 12.692 2.590 1.065 1.00 76.50 208 LEU A N 1
ATOM 1567 C CA . LEU A 1 208 ? 13.161 3.701 1.900 1.00 76.50 208 LEU A CA 1
ATOM 1568 C C . LEU A 1 208 ? 12.485 5.024 1.527 1.00 76.50 208 LEU A C 1
ATOM 1570 O O . LEU A 1 208 ? 12.199 5.863 2.385 1.00 76.50 208 LEU A O 1
ATOM 1574 N N . ALA A 1 209 ? 12.208 5.209 0.237 1.00 71.94 209 ALA A N 1
ATOM 1575 C CA . ALA A 1 209 ? 11.552 6.402 -0.255 1.00 71.94 209 ALA A CA 1
ATOM 1576 C C . ALA A 1 209 ? 10.146 6.590 0.298 1.00 71.94 209 ALA A C 1
ATOM 1578 O O . ALA A 1 209 ? 9.810 7.671 0.781 1.00 71.94 209 ALA A O 1
ATOM 1579 N N . PHE A 1 210 ? 9.318 5.552 0.207 1.00 72.69 210 PHE A N 1
ATOM 1580 C CA . PHE A 1 210 ? 7.925 5.626 0.629 1.00 72.69 210 PHE A CA 1
ATOM 1581 C C . PHE A 1 210 ? 7.799 5.951 2.116 1.00 72.69 210 PHE A C 1
ATOM 1583 O O . PHE A 1 210 ? 7.048 6.861 2.476 1.00 72.69 210 PHE A O 1
ATOM 1590 N N . GLU A 1 211 ? 8.597 5.285 2.951 1.00 71.00 211 GLU A N 1
ATOM 1591 C CA . GLU A 1 211 ? 8.583 5.515 4.392 1.00 71.00 211 GLU A CA 1
ATOM 1592 C C . GLU A 1 211 ? 8.953 6.966 4.719 1.00 71.00 211 GLU A C 1
ATOM 1594 O O . GLU A 1 211 ? 8.236 7.659 5.449 1.00 71.00 211 GLU A O 1
ATOM 1599 N N . LYS A 1 212 ? 10.021 7.480 4.098 1.00 71.31 212 LYS A N 1
ATOM 1600 C CA . LYS A 1 212 ? 10.447 8.867 4.295 1.00 71.31 212 LYS A CA 1
ATOM 1601 C C . LYS A 1 212 ? 9.395 9.870 3.823 1.00 71.31 212 LYS A C 1
ATOM 1603 O O . LYS A 1 212 ? 9.154 10.862 4.512 1.00 71.31 212 LYS A O 1
ATOM 1608 N N . LEU A 1 213 ? 8.753 9.627 2.679 1.00 69.81 213 LEU A N 1
ATOM 1609 C CA . LEU A 1 213 ? 7.700 10.503 2.159 1.00 69.81 213 LEU A CA 1
ATOM 1610 C C . LEU A 1 213 ? 6.491 10.576 3.097 1.00 69.81 213 LEU A C 1
ATOM 1612 O O . LEU A 1 213 ? 5.924 11.654 3.276 1.00 69.81 213 LEU A O 1
ATOM 1616 N N . ALA A 1 214 ? 6.110 9.457 3.708 1.00 70.12 214 ALA A N 1
ATOM 1617 C CA . ALA A 1 214 ? 5.007 9.401 4.659 1.00 70.12 214 ALA A CA 1
ATOM 1618 C C . ALA A 1 214 ? 5.304 10.204 5.931 1.00 70.12 214 ALA A C 1
ATOM 1620 O O . ALA A 1 214 ? 4.488 11.024 6.354 1.00 70.12 214 ALA A O 1
ATOM 1621 N N . LEU A 1 215 ? 6.502 10.023 6.492 1.00 72.25 215 LEU A N 1
ATOM 1622 C CA . LEU A 1 215 ? 6.958 10.738 7.686 1.00 72.25 215 LEU A CA 1
ATOM 1623 C C . LEU A 1 215 ? 7.074 12.248 7.438 1.00 72.25 215 LEU A C 1
ATOM 1625 O O . LEU A 1 215 ? 6.649 13.054 8.265 1.00 72.25 215 LEU A O 1
ATOM 1629 N N . GLN A 1 216 ? 7.596 12.643 6.274 1.00 73.56 216 GLN A N 1
ATOM 1630 C CA . GLN A 1 216 ? 7.649 14.049 5.867 1.00 73.56 216 GLN A CA 1
ATOM 1631 C C . GLN A 1 216 ? 6.261 14.648 5.635 1.00 73.56 216 GLN A C 1
ATOM 1633 O O . GLN A 1 216 ? 6.056 15.835 5.873 1.00 73.56 216 GLN A O 1
ATOM 1638 N N . TRP A 1 217 ? 5.308 13.866 5.129 1.00 75.25 217 TRP A N 1
ATOM 1639 C CA . TRP A 1 217 ? 3.938 14.342 4.986 1.00 75.25 217 TRP A CA 1
ATOM 1640 C C . TRP A 1 217 ? 3.309 14.591 6.354 1.00 75.25 217 TRP A C 1
ATOM 1642 O O . TRP A 1 217 ? 2.704 15.641 6.560 1.00 75.25 217 TRP A O 1
ATOM 1652 N N . GLU A 1 218 ? 3.490 13.671 7.301 1.00 73.25 218 GLU A N 1
ATOM 1653 C CA . GLU A 1 218 ? 2.951 13.813 8.652 1.00 73.25 218 GLU A CA 1
ATOM 1654 C C . GLU A 1 218 ? 3.510 15.054 9.361 1.00 73.25 218 GLU A C 1
ATOM 1656 O O . GLU A 1 218 ? 2.739 15.825 9.926 1.00 73.25 218 GLU A O 1
ATOM 1661 N N . SER A 1 219 ? 4.820 15.309 9.266 1.00 77.38 219 SER A N 1
ATOM 1662 C CA . SER A 1 219 ? 5.451 16.461 9.928 1.00 77.38 219 SER A CA 1
ATOM 1663 C C . SER A 1 219 ? 4.988 17.826 9.401 1.00 77.38 219 SER A C 1
ATOM 1665 O O . SER A 1 219 ? 5.128 18.827 10.101 1.00 77.38 219 SER A O 1
ATOM 1667 N N . ARG A 1 220 ? 4.409 17.884 8.192 1.00 74.19 220 ARG A N 1
ATOM 1668 C CA . ARG A 1 220 ? 3.876 19.119 7.582 1.00 74.19 220 ARG A CA 1
ATOM 1669 C C . ARG A 1 220 ? 2.484 19.500 8.070 1.00 74.19 220 ARG A C 1
ATOM 1671 O O . ARG A 1 220 ? 2.024 20.599 7.768 1.00 74.19 220 ARG A O 1
ATOM 1678 N N . HIS A 1 221 ? 1.790 18.605 8.763 1.00 78.81 221 HIS A N 1
ATOM 1679 C CA . HIS A 1 221 ? 0.413 18.834 9.176 1.00 78.81 221 HIS A CA 1
ATOM 1680 C C . HIS A 1 221 ? 0.337 19.008 10.688 1.00 78.81 221 HIS A C 1
ATOM 1682 O O . HIS A 1 221 ? 0.871 18.209 11.455 1.00 78.81 221 HIS A O 1
ATOM 1688 N N . ALA A 1 222 ? -0.367 20.052 11.125 1.00 84.94 222 ALA A N 1
ATOM 1689 C CA . ALA A 1 222 ? -0.641 20.255 12.539 1.00 84.94 222 ALA A CA 1
ATOM 1690 C C . ALA A 1 222 ? -1.417 19.053 13.096 1.00 84.94 222 ALA A C 1
ATOM 1692 O O . ALA A 1 222 ? -2.441 18.652 12.538 1.00 84.94 222 ALA A O 1
ATOM 1693 N N . VAL A 1 223 ? -0.931 18.480 14.199 1.00 89.06 223 VAL A N 1
ATOM 1694 C CA . VAL A 1 223 ? -1.558 17.321 14.840 1.00 89.06 223 VAL A CA 1
ATOM 1695 C C . VAL A 1 223 ? -2.824 17.780 15.575 1.00 89.06 223 VAL A C 1
ATOM 1697 O O . VAL A 1 223 ? -2.717 18.561 16.522 1.00 89.06 223 VAL A O 1
ATOM 1700 N N . PRO A 1 224 ? -4.025 17.306 15.194 1.00 92.25 224 PRO A N 1
ATOM 1701 C CA . PRO A 1 224 ? -5.256 17.698 15.868 1.00 92.25 224 PRO A CA 1
ATOM 1702 C C . PRO A 1 224 ? -5.300 17.186 17.311 1.00 92.25 224 PRO A C 1
ATOM 1704 O O . PRO A 1 224 ? -4.866 16.066 17.589 1.00 92.25 224 PRO A O 1
ATOM 1707 N N . ALA A 1 225 ? -5.907 17.967 18.209 1.00 92.69 225 ALA A N 1
ATOM 1708 C CA . ALA A 1 225 ? -6.113 17.563 19.601 1.00 92.69 225 ALA A CA 1
ATOM 1709 C C . ALA A 1 225 ? -7.150 16.433 19.740 1.00 92.69 225 ALA A C 1
ATOM 1711 O O . ALA A 1 225 ? -6.980 15.527 20.552 1.00 92.69 225 ALA A O 1
ATOM 1712 N N . GLN A 1 226 ? -8.222 16.456 18.935 1.00 96.38 226 GLN A N 1
ATOM 1713 C CA . GLN A 1 226 ? -9.267 15.435 19.015 1.00 96.38 226 GLN A CA 1
ATOM 1714 C C . GLN A 1 226 ? -8.813 14.091 18.411 1.00 96.38 226 GLN A C 1
ATOM 1716 O O . GLN A 1 226 ? -8.363 14.072 17.258 1.00 96.38 226 GLN A O 1
ATOM 1721 N N . PRO A 1 227 ? -9.006 12.949 19.104 1.00 96.12 227 PRO A N 1
ATOM 1722 C CA . PRO A 1 227 ? -8.515 11.646 18.645 1.00 96.12 227 PRO A CA 1
ATOM 1723 C C . PRO A 1 227 ? -9.015 11.238 17.254 1.00 96.12 227 PRO A C 1
ATOM 1725 O O . PRO A 1 227 ? -8.227 10.807 16.413 1.00 96.12 227 PRO A O 1
ATOM 1728 N N . TRP A 1 228 ? -10.305 11.430 16.961 1.00 96.81 228 TRP A N 1
ATOM 1729 C CA . TRP A 1 228 ? -10.876 11.101 15.650 1.00 96.81 228 TRP A CA 1
ATOM 1730 C C . TRP A 1 228 ? -10.348 11.989 14.521 1.00 96.81 228 TRP A C 1
ATOM 1732 O O . TRP A 1 228 ? -10.183 11.512 13.398 1.00 96.81 228 TRP A O 1
ATOM 1742 N N . ALA A 1 229 ? -10.055 13.260 14.805 1.00 95.38 229 ALA A N 1
ATOM 1743 C CA . ALA A 1 229 ? -9.421 14.157 13.844 1.00 95.38 229 ALA A CA 1
ATOM 1744 C C . ALA A 1 229 ? -7.960 13.748 13.597 1.00 95.38 229 ALA A C 1
ATOM 1746 O O . ALA A 1 229 ? -7.521 13.686 12.449 1.00 95.38 229 ALA A O 1
ATOM 1747 N N . LYS A 1 230 ? -7.233 13.361 14.652 1.00 94.81 230 LYS A N 1
ATOM 1748 C CA . LYS A 1 230 ? -5.878 12.809 14.543 1.00 94.81 230 LYS A CA 1
ATOM 1749 C C . LYS A 1 230 ? -5.846 11.512 13.731 1.00 94.81 230 LYS A C 1
ATOM 1751 O O . LYS A 1 230 ? -4.999 11.360 12.855 1.00 94.81 230 LYS A O 1
ATOM 1756 N N . MET A 1 231 ? -6.804 10.606 13.944 1.00 95.88 231 MET A N 1
ATOM 1757 C CA . MET A 1 231 ? -6.946 9.417 13.100 1.00 95.88 231 MET A CA 1
ATOM 1758 C C . MET A 1 231 ? -7.260 9.775 11.645 1.00 95.88 231 MET A C 1
ATOM 1760 O O . MET A 1 231 ? -6.734 9.130 10.745 1.00 95.88 231 MET A O 1
ATOM 1764 N N . ALA A 1 232 ? -8.090 10.789 11.385 1.00 93.38 232 ALA A N 1
ATOM 1765 C CA . ALA A 1 232 ? -8.381 11.222 10.018 1.00 93.38 232 ALA A CA 1
ATOM 1766 C C . ALA A 1 232 ? -7.114 11.725 9.306 1.00 93.38 232 ALA A C 1
ATOM 1768 O O . ALA A 1 232 ? -6.875 11.345 8.160 1.00 93.38 232 ALA A O 1
ATOM 1769 N N . LEU A 1 233 ? -6.274 12.496 10.009 1.00 87.81 233 LEU A N 1
ATOM 1770 C CA . LEU A 1 233 ? -4.976 12.942 9.501 1.00 87.81 233 LEU A CA 1
ATOM 1771 C C . LEU A 1 233 ? -4.060 11.754 9.174 1.00 87.81 233 LEU A C 1
ATOM 1773 O O . LEU A 1 233 ? -3.525 11.669 8.074 1.00 87.81 233 LEU A O 1
ATOM 1777 N N . LEU A 1 234 ? -3.919 10.798 10.092 1.00 89.50 234 LEU A N 1
ATOM 1778 C CA . LEU A 1 234 ? -3.079 9.618 9.873 1.00 89.50 234 LEU A CA 1
ATOM 1779 C C . LEU A 1 234 ? -3.619 8.699 8.762 1.00 89.50 234 LEU A C 1
ATOM 1781 O O . LEU A 1 234 ? -2.846 8.114 8.009 1.00 89.50 234 LEU A O 1
ATOM 1785 N N . ARG A 1 235 ? -4.944 8.591 8.599 1.00 90.12 235 ARG A N 1
ATOM 1786 C CA . ARG A 1 235 ? -5.546 7.888 7.452 1.00 90.12 235 ARG A CA 1
ATOM 1787 C C . ARG A 1 235 ? -5.198 8.578 6.134 1.00 90.12 235 ARG A C 1
ATOM 1789 O O . ARG A 1 235 ? -4.927 7.889 5.156 1.00 90.12 235 ARG A O 1
ATOM 1796 N N . ALA A 1 236 ? -5.146 9.910 6.116 1.00 82.31 236 ALA A N 1
ATOM 1797 C CA . ALA A 1 236 ? -4.650 10.661 4.967 1.00 82.31 236 ALA A CA 1
ATOM 1798 C C . ALA A 1 236 ? -3.145 10.436 4.726 1.00 82.31 236 ALA A C 1
ATOM 1800 O O . ALA A 1 236 ? -2.758 10.222 3.581 1.00 82.31 236 ALA A O 1
ATOM 1801 N N . ALA A 1 237 ? -2.319 10.341 5.775 1.00 78.88 237 ALA A N 1
ATOM 1802 C CA . ALA A 1 237 ? -0.909 9.949 5.646 1.00 78.88 237 ALA A CA 1
ATOM 1803 C C . ALA A 1 237 ? -0.748 8.542 5.041 1.00 78.88 237 ALA A C 1
ATOM 1805 O O . ALA A 1 237 ? 0.094 8.329 4.172 1.00 78.88 237 ALA A O 1
ATOM 1806 N N . ARG A 1 238 ? -1.609 7.584 5.418 1.00 81.44 238 ARG A N 1
ATOM 1807 C CA . ARG A 1 238 ? -1.639 6.236 4.818 1.00 81.44 238 ARG A CA 1
ATOM 1808 C C . ARG A 1 238 ? -1.971 6.272 3.324 1.00 81.44 238 ARG A C 1
ATOM 1810 O O . ARG A 1 238 ? -1.606 5.366 2.581 1.00 81.44 238 ARG A O 1
ATOM 1817 N N . HIS A 1 239 ? -2.666 7.306 2.854 1.00 74.31 239 HIS A N 1
ATOM 1818 C CA . HIS A 1 239 ? -2.856 7.506 1.422 1.00 74.31 239 HIS A CA 1
ATOM 1819 C C . HIS A 1 239 ? -1.596 7.999 0.713 1.00 74.31 239 HIS A C 1
ATOM 1821 O O . HIS A 1 239 ? -1.611 7.953 -0.502 1.00 74.31 239 HIS A O 1
ATOM 1827 N N . VAL A 1 240 ? -0.540 8.435 1.411 1.00 70.81 240 VAL A N 1
ATOM 1828 C CA . VAL A 1 240 ? 0.790 8.731 0.839 1.00 70.81 240 VAL A CA 1
ATOM 1829 C C . VAL A 1 240 ? 1.654 7.473 0.802 1.00 70.81 240 VAL A C 1
ATOM 1831 O O . VAL A 1 240 ? 2.298 7.184 -0.202 1.00 70.81 240 VAL A O 1
ATOM 1834 N N . ASP A 1 241 ? 1.628 6.698 1.881 1.00 75.75 241 ASP A N 1
ATOM 1835 C CA . ASP A 1 241 ? 2.270 5.393 1.953 1.00 75.75 241 ASP A CA 1
ATOM 1836 C C . ASP A 1 241 ? 1.363 4.392 2.692 1.00 75.75 241 ASP A C 1
ATOM 1838 O O . ASP A 1 241 ? 1.272 4.405 3.925 1.00 75.75 241 ASP A O 1
ATOM 1842 N N . PRO A 1 242 ? 0.728 3.465 1.953 1.00 75.06 242 PRO A N 1
ATOM 1843 C CA . PRO A 1 242 ? -0.130 2.450 2.551 1.00 75.06 242 PRO A CA 1
ATOM 1844 C C . PRO A 1 242 ? 0.574 1.416 3.427 1.00 75.06 242 PRO A C 1
ATOM 1846 O O . PRO A 1 242 ? -0.121 0.723 4.167 1.00 75.06 242 PRO A O 1
ATOM 1849 N N . ALA A 1 243 ? 1.899 1.286 3.327 1.00 80.94 243 ALA A N 1
ATOM 1850 C CA . ALA A 1 243 ? 2.711 0.383 4.137 1.00 80.94 243 ALA A CA 1
ATOM 1851 C C . ALA A 1 243 ? 3.642 1.134 5.107 1.00 80.94 243 ALA A C 1
ATOM 1853 O O . ALA A 1 243 ? 4.561 0.523 5.643 1.00 80.94 243 ALA A O 1
ATOM 1854 N N . CYS A 1 244 ? 3.410 2.431 5.356 1.00 83.50 244 CYS A N 1
ATOM 1855 C CA . CYS A 1 244 ? 4.166 3.168 6.366 1.00 83.50 244 CYS A CA 1
ATOM 1856 C C . CYS A 1 244 ? 3.808 2.639 7.757 1.00 83.50 244 CYS A C 1
ATOM 1858 O O . CYS A 1 244 ? 2.750 2.953 8.317 1.00 83.50 244 CYS A O 1
ATOM 1860 N N . GLU A 1 245 ? 4.705 1.826 8.306 1.00 87.81 245 GLU A N 1
ATOM 1861 C CA . GLU A 1 245 ? 4.557 1.210 9.618 1.00 87.81 245 GLU A CA 1
ATOM 1862 C C . GLU A 1 245 ? 4.365 2.254 10.730 1.00 87.81 245 GLU A C 1
ATOM 1864 O O . GLU A 1 245 ? 3.364 2.144 11.441 1.00 87.81 245 GLU A O 1
ATOM 1869 N N . PRO A 1 246 ? 5.183 3.323 10.847 1.00 88.19 246 PRO A N 1
ATOM 1870 C CA . PRO A 1 246 ? 4.973 4.346 11.873 1.00 88.19 246 PRO A CA 1
ATOM 1871 C C . PRO A 1 246 ? 3.558 4.946 11.880 1.00 88.19 246 PRO A C 1
ATOM 1873 O O . PRO A 1 246 ? 2.937 5.086 12.939 1.00 88.19 246 PRO A O 1
ATOM 1876 N N . VAL A 1 247 ? 3.009 5.256 10.700 1.00 87.62 247 VAL A N 1
ATOM 1877 C CA . VAL A 1 247 ? 1.653 5.811 10.555 1.00 87.62 247 VAL A CA 1
ATOM 1878 C C . VAL A 1 247 ? 0.596 4.796 10.993 1.00 87.62 247 VAL A C 1
ATOM 1880 O O . VAL A 1 247 ? -0.336 5.140 11.727 1.00 87.62 247 VAL A O 1
ATOM 1883 N N . LEU A 1 248 ? 0.727 3.536 10.572 1.00 91.25 248 LEU A N 1
ATOM 1884 C CA . LEU A 1 248 ? -0.239 2.488 10.901 1.00 91.25 248 LEU A CA 1
ATOM 1885 C C . LEU A 1 248 ? -0.183 2.063 12.370 1.00 91.25 248 LEU A C 1
ATOM 1887 O O . LEU A 1 248 ? -1.236 1.847 12.972 1.00 91.25 248 LEU A O 1
ATOM 1891 N N . MET A 1 249 ? 1.000 2.041 12.982 1.00 93.06 249 MET A N 1
ATOM 1892 C CA . MET A 1 249 ? 1.156 1.789 14.415 1.00 93.06 249 MET A CA 1
ATOM 1893 C C . MET A 1 249 ? 0.521 2.903 15.254 1.00 93.06 249 MET A C 1
ATOM 1895 O O . MET A 1 249 ? -0.161 2.625 16.242 1.00 93.06 249 MET A O 1
ATOM 1899 N N . ARG A 1 250 ? 0.634 4.166 14.821 1.00 94.31 250 ARG A N 1
ATOM 1900 C CA . ARG A 1 250 ? -0.082 5.295 15.441 1.00 94.31 250 ARG A CA 1
ATOM 1901 C C . ARG A 1 250 ? -1.601 5.185 15.285 1.00 94.31 250 ARG A C 1
ATOM 1903 O O . ARG A 1 250 ? -2.327 5.452 16.244 1.00 94.31 250 ARG A O 1
ATOM 1910 N N . LEU A 1 251 ? -2.095 4.773 14.113 1.00 95.31 251 LEU A N 1
ATOM 1911 C CA . LEU A 1 251 ? -3.525 4.513 13.891 1.00 95.31 251 LEU A CA 1
ATOM 1912 C C . LEU A 1 251 ? -4.057 3.402 14.798 1.00 95.31 251 LEU A C 1
ATOM 1914 O O . LEU A 1 251 ? -5.124 3.561 15.391 1.00 95.31 251 LEU A O 1
ATOM 1918 N N . LEU A 1 252 ? -3.309 2.304 14.916 1.00 96.75 252 LEU A N 1
ATOM 1919 C CA . LEU A 1 252 ? -3.634 1.183 15.790 1.00 96.75 252 LEU A CA 1
ATOM 1920 C C . LEU A 1 252 ? -3.707 1.627 17.253 1.00 96.75 252 LEU A C 1
ATOM 1922 O O . LEU A 1 252 ? -4.719 1.382 17.908 1.00 96.75 252 LEU A O 1
ATOM 1926 N N . ALA A 1 253 ? -2.686 2.334 17.742 1.00 96.50 253 ALA A N 1
ATOM 1927 C CA . ALA A 1 253 ? -2.643 2.827 19.116 1.00 96.50 253 ALA A CA 1
ATOM 1928 C C . ALA A 1 253 ? -3.824 3.763 19.436 1.00 96.50 253 ALA A C 1
ATOM 1930 O O . ALA A 1 253 ? -4.461 3.628 20.480 1.00 96.50 253 ALA A O 1
ATOM 1931 N N . LEU A 1 254 ? -4.171 4.679 18.522 1.00 97.19 254 LEU A N 1
ATOM 1932 C CA . LEU A 1 254 ? -5.330 5.563 18.693 1.00 97.19 254 LEU A CA 1
ATOM 1933 C C . LEU A 1 254 ? -6.653 4.797 18.699 1.00 97.19 254 LEU A C 1
ATOM 1935 O O . LEU A 1 254 ? -7.509 5.082 19.533 1.00 97.19 254 LEU A O 1
ATOM 1939 N N . ALA A 1 255 ? -6.819 3.821 17.806 1.00 97.56 255 ALA A N 1
ATOM 1940 C CA . ALA A 1 255 ? -8.020 2.992 17.761 1.00 97.56 255 ALA A CA 1
ATOM 1941 C C . ALA A 1 255 ? -8.191 2.172 19.052 1.00 97.56 255 ALA A C 1
ATOM 1943 O O . ALA A 1 255 ? -9.282 2.129 19.609 1.00 97.56 255 ALA A O 1
ATOM 1944 N N . GLN A 1 256 ? -7.105 1.593 19.573 1.00 97.62 256 GLN A N 1
ATOM 1945 C CA . GLN A 1 256 ? -7.108 0.874 20.852 1.00 97.62 256 GLN A CA 1
ATOM 1946 C C . GLN A 1 256 ? -7.400 1.790 22.045 1.00 97.62 256 GLN A C 1
ATOM 1948 O O . GLN A 1 256 ? -8.069 1.374 22.987 1.00 97.62 256 GLN A O 1
ATOM 1953 N N . SER A 1 257 ? -6.898 3.028 22.027 1.00 97.56 257 SER A N 1
ATOM 1954 C CA . SER A 1 257 ? -7.211 4.018 23.061 1.00 97.56 257 SER A CA 1
ATOM 1955 C C . SER A 1 257 ? -8.692 4.390 23.038 1.00 97.56 257 SER A C 1
ATOM 1957 O O . SER A 1 257 ? -9.318 4.446 24.090 1.00 97.56 257 SER A O 1
ATOM 1959 N N . LEU A 1 258 ? -9.248 4.639 21.851 1.00 97.56 258 LEU A N 1
ATOM 1960 C CA . LEU A 1 258 ? -10.652 5.004 21.668 1.00 97.56 258 LEU A CA 1
ATOM 1961 C C . LEU A 1 258 ? -11.615 3.863 21.998 1.00 97.56 258 LEU A C 1
ATOM 1963 O O . LEU A 1 258 ? -12.706 4.128 22.475 1.00 97.56 258 LEU A O 1
ATOM 1967 N N . SER A 1 259 ? -11.232 2.603 21.775 1.00 97.00 259 SER A N 1
ATOM 1968 C CA . SER A 1 259 ? -12.096 1.454 22.079 1.00 97.00 259 SER A CA 1
ATOM 1969 C C . SER A 1 259 ? -12.225 1.145 23.574 1.00 97.00 259 SER A C 1
ATOM 1971 O O . SER A 1 259 ? -12.966 0.237 23.935 1.00 97.00 259 SER A O 1
ATOM 1973 N N . ARG A 1 260 ? -11.428 1.799 24.426 1.00 96.25 260 ARG A N 1
ATOM 1974 C CA . ARG A 1 260 ? -11.445 1.629 25.889 1.00 96.25 260 ARG A CA 1
ATOM 1975 C C . ARG A 1 260 ? -12.213 2.741 26.611 1.00 96.25 260 ARG A C 1
ATOM 1977 O O . ARG A 1 260 ? -12.363 2.643 27.824 1.00 96.25 260 ARG A O 1
ATOM 1984 N N . GLN A 1 261 ? -12.594 3.797 25.892 1.00 93.12 261 GLN A N 1
ATOM 1985 C CA . GLN A 1 261 ? -13.418 4.901 26.394 1.00 93.12 261 GLN A CA 1
ATOM 1986 C C . GLN A 1 261 ? -14.891 4.522 26.285 1.00 93.12 261 GLN A C 1
ATOM 1988 O O . GLN A 1 261 ? -15.637 4.889 27.215 1.00 93.12 261 GLN A O 1
#

pLDDT: mean 73.7, std 20.35, range [26.3, 97.94]

Radius of gyration: 21.26 Å; Cα contacts (8 Å, |Δi|>4): 363; chains: 1; bounding box: 65×62×53 Å

Solvent-accessible surface area (backbone atoms only — not comparable to full-atom values): 14697 Å² total; per-residue (Å²): 139,85,88,79,83,92,78,83,83,80,74,79,81,78,76,80,81,72,78,61,62,69,59,34,52,53,28,40,54,53,11,51,56,25,43,78,67,71,38,27,72,61,12,40,58,30,32,53,50,22,43,54,53,26,57,76,68,68,36,27,56,58,40,34,68,42,39,59,62,39,36,54,26,35,42,52,40,50,50,48,7,30,58,15,29,28,35,34,41,80,54,99,57,40,73,56,53,46,61,70,64,47,60,74,77,45,83,68,29,15,32,37,39,33,40,42,94,46,50,69,59,55,52,50,54,47,52,55,32,59,78,67,70,41,44,58,41,43,36,22,29,41,75,62,87,97,43,72,31,78,40,64,54,44,67,63,102,47,69,51,44,50,72,88,74,89,79,98,79,87,82,86,69,65,81,77,84,81,74,85,82,70,84,59,82,65,64,73,66,45,81,31,56,53,78,35,72,61,12,46,52,34,24,53,43,50,55,58,44,41,43,52,50,24,55,57,52,50,75,74,48,86,81,51,87,51,68,71,55,34,44,51,52,41,54,53,34,35,69,56,19,65,51,32,56,74,51,45,54,51,45,31,52,51,18,52,55,57,54,74,110

Secondary structure (DSSP, 8-state):
----------PPPPP-----HHHHHHHHHHHHHHHHTT-HHHHHHHHHHHHHHHHHTT-HHHHHHHHHHHHHHHHHHHHHHHHSEEEE--STTHHHHHHHTSTTTS---EEEEEEGGGHHHHHHHHHHHHHTT--EEEEEEEEETTEEEEPPSSSSS----S-S---S---------SS------PPPSEEE-TT-HHHHHHHHHHHHHHHHHHHHHHHTSPPPSSHHHHHHHHHHHHTT-TT-HHHHHHHHHHHHHHTT-

Mean predicted aligned error: 10.56 Å

Foldseek 3Di:
DDDDDPPDPDDPDDPPDPPCVVVLVVLQVVLVVCVVVLVLLSSLVSLVVSCVVCLVVVVLVSLLSSLVSLLVSLVSLLVQQLLFKEAADPDPCSVVQCVVVCVLPDLGHYEYEEAQVVLVVLVVSLVSCVVSVHSYFYFHWYDDPPDIAGDQLAADDGHDGFNDDDDPDDDDHYDNPDDDGDDQDQDDGDIGGRPDPNSNSNSVSSVVVQLVQLVVQLVVDDQDPDLSVNLVSLVVSCRSPVNNPVSSVSNSVSSVVVNVD

Sequence (261 aa):
MNSRSISDISMPAEPAAVSRTPMVYALCDAGQRALARGRYVAAKRLLEQAERMAWCQRDAATLARIYLPLLETCRQIRQLACEGFVFVSGQANAAAIWRASGAANAHTPGVVLLPAAMHKLAQNIKSAAQSQNRSLEILVLLQKGNQWWLASPYAARLALGLPVRWLRQAAPVTAPEAHEPWTCPLAVPGFYAAGSPLAVMTGEAVLLAFEKLALQWESRHAVPAQPWAKMALLRAARHVDPACEPVLMRLLALAQSLSRQ

Nearest PDB structures (foldseek):
  2n8w-assembly1_A  TM=9.310E-01  e=3.289E+00  synthetic construct
  5l0w-assembly1_B  TM=3.949E-01  e=1.576E+00  Thermochaetoides thermophila
  5a7d-assembly4_D  TM=3.411E-01  e=1.750E+00  Drosophila melanogaster
  6w2r-assembly4_D  TM=2.953E-01  e=3.289E+00  synthetic construct